Protein AF-A0A7L8CVY4-F1 (afdb_monomer)

Nearest PDB structures (foldseek):
  1bg1-assembly1_A  TM=7.233E-01  e=5.401E+00  Mus musculus
  5l3c-assembly1_A  TM=3.338E-01  e=8.754E+00  Homo sapiens

pLDDT: mean 70.81, std 19.93, range [27.03, 97.56]

Secondary structure (DSSP, 8-state):
-----PPP-------SS--S-------HHHHHHHHHHHHHHHHHHHHHHHHHHHHHS-EEE--SSTTSPPEEE-TTS-EEETTEEPP--HHHHHHHHHHHHHHHHHHHHHHHHHHHHHHHHHHHHHHHHHHHHH---HHHHHHHHHHHHHHHHHHHHHHHTTHHHHHHHHHHHHHH-GGGGGG----HHHHHHHHHHTTT-S-TTHHHHHHHHHHHHHHHH-TTTTTHHHHHHHHHHHT--EEEE-SEEEETTEEEE--SSEEEEEEETTEEEEEETTS-EEEEETTEEEETTEEEPPPPTT-EEE--STT-EEETTEEE---

Solvent-accessible surface area (backbone atoms only — not comparable to full-atom values): 18615 Å² total; per-residue (Å²): 134,90,80,90,84,90,82,90,84,84,89,88,86,84,89,85,86,83,84,83,83,77,74,71,81,71,50,72,62,56,60,49,54,49,53,54,49,54,51,52,50,52,5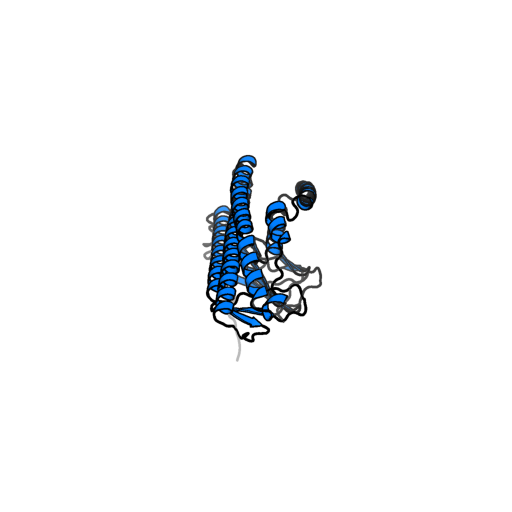4,50,52,51,44,52,48,51,54,50,42,61,62,70,33,64,47,75,55,64,48,84,49,89,82,59,68,60,30,30,35,40,69,86,20,45,46,25,50,70,83,40,77,57,92,69,53,76,68,52,31,50,35,41,40,51,31,49,50,39,52,46,54,50,53,53,49,51,45,53,47,50,52,53,54,50,51,50,52,54,49,53,52,54,48,54,56,44,29,77,75,71,66,54,58,68,67,60,55,48,52,54,52,51,55,53,49,53,53,49,53,51,53,52,50,58,50,40,70,47,41,64,58,37,46,52,30,40,53,55,33,34,73,71,35,71,89,48,41,68,51,54,68,77,54,72,64,59,47,53,44,40,70,74,53,41,97,76,58,81,46,70,67,62,52,50,55,52,49,50,54,50,48,61,49,38,79,73,73,37,98,82,60,64,74,66,64,56,54,56,54,55,26,65,75,64,78,47,69,48,72,45,80,45,44,63,51,77,56,93,58,30,40,36,34,40,44,84,36,49,28,38,38,46,76,56,97,74,33,38,38,38,41,33,71,84,71,52,36,39,37,37,46,91,74,42,32,28,51,74,88,38,40,38,81,55,63,58,90,69,24,37,35,43,44,56,49,84,101,42,45,22,45,68,84,40,82,56,69,71,108

Foldseek 3Di:
DDDDDDDDDDDDDDDDPPPPPPDPPPPPLNVLVVLLVVVLVVLVVVLVVLLVCLQANWAWFDFPPPPFATWTAGNQQFIAGVNHTDDDDPVLSVLSNQLSVLVSVLSNLVSVLVSLVSVLVSLLVSVVVCCVPPVDDPVVSVVVSVVSVVVSQVSLVVSLVSVVSNLVSLVVNCVRPVSCVRRSPDDPVVSVCCNPCNPPNPPPPVCVVVVVVVVVVCVVPDPPCVVPVVQVVVCVVVVHWRFDQDQWDADQLEIEGHAGATWTWDDDPQKIWIAGPVGWIWIAHPQWTAIPNFTWDGEDRNWYWYCNDPPFIDTNNHTTDTD

Structure (mmCIF, N/CA/C/O backbone):
data_AF-A0A7L8CVY4-F1
#
_entry.id   AF-A0A7L8CVY4-F1
#
loop_
_atom_site.group_PDB
_atom_site.id
_atom_site.type_symbol
_atom_site.label_atom_id
_atom_site.label_alt_id
_atom_site.label_comp_id
_atom_site.label_asym_id
_atom_site.label_entity_id
_atom_site.label_seq_id
_atom_site.pdbx_PDB_ins_code
_atom_site.Cartn_x
_atom_site.Cartn_y
_atom_site.Cartn_z
_atom_site.occupancy
_atom_site.B_iso_or_equiv
_atom_site.auth_seq_id
_atom_site.auth_comp_id
_atom_site.auth_asym_id
_atom_site.auth_atom_id
_atom_site.pdbx_PDB_model_num
ATOM 1 N N . MET A 1 1 ? -20.668 -42.258 -69.780 1.00 33.88 1 MET A N 1
ATOM 2 C CA . MET A 1 1 ? -19.621 -42.363 -70.823 1.00 33.88 1 MET A CA 1
ATOM 3 C C . MET A 1 1 ? -18.899 -41.016 -70.852 1.00 33.88 1 MET A C 1
ATOM 5 O O . MET A 1 1 ? -19.539 -40.039 -71.196 1.00 33.88 1 MET A O 1
ATOM 9 N N . ASN A 1 2 ? -17.797 -40.847 -70.109 1.00 35.59 2 ASN A N 1
ATOM 10 C CA . ASN A 1 2 ? -16.391 -40.975 -70.558 1.00 35.59 2 ASN A CA 1
ATOM 11 C C . ASN A 1 2 ? -16.046 -40.077 -71.774 1.00 35.59 2 ASN A C 1
ATOM 13 O O . ASN A 1 2 ? -16.773 -40.162 -72.749 1.00 35.59 2 ASN A O 1
ATOM 17 N N . ILE A 1 3 ? -14.975 -39.267 -71.880 1.00 40.19 3 ILE A N 1
ATOM 18 C CA . ILE A 1 3 ? -13.730 -38.977 -71.124 1.00 40.19 3 ILE A CA 1
ATOM 19 C C . ILE A 1 3 ? -13.099 -37.694 -71.761 1.00 40.19 3 ILE A C 1
ATOM 21 O O . ILE A 1 3 ? -13.008 -37.671 -72.980 1.00 40.19 3 ILE A O 1
ATOM 25 N N . ARG A 1 4 ? -12.652 -36.714 -70.933 1.00 46.41 4 ARG A N 1
ATOM 26 C CA . ARG A 1 4 ? -11.425 -35.826 -70.939 1.00 46.41 4 ARG A CA 1
ATOM 27 C C . ARG A 1 4 ? -10.883 -35.156 -72.246 1.00 46.41 4 ARG A C 1
ATOM 29 O O . ARG A 1 4 ? -11.289 -35.556 -73.322 1.00 46.41 4 ARG A O 1
ATOM 36 N N . PRO A 1 5 ? -9.865 -34.241 -72.217 1.00 49.94 5 PRO A N 1
ATOM 37 C CA . PRO A 1 5 ? -9.173 -33.549 -71.101 1.00 49.94 5 PRO A CA 1
ATOM 38 C C . PRO A 1 5 ? -9.022 -32.010 -71.261 1.00 49.94 5 PRO A C 1
ATOM 40 O O . PRO A 1 5 ? -8.743 -31.502 -72.344 1.00 49.94 5 PRO A O 1
ATOM 43 N N . ALA A 1 6 ? -9.040 -31.271 -70.146 1.00 41.19 6 ALA A N 1
ATOM 44 C CA . ALA A 1 6 ? -8.524 -29.900 -70.090 1.00 41.19 6 ALA A CA 1
ATOM 45 C C . ALA A 1 6 ? -7.004 -29.920 -69.843 1.00 41.19 6 ALA A C 1
ATOM 47 O O . ALA A 1 6 ? -6.527 -30.560 -68.904 1.00 41.19 6 ALA A O 1
ATOM 48 N N . ARG A 1 7 ? -6.254 -29.247 -70.723 1.00 50.00 7 ARG A N 1
ATOM 49 C CA . ARG A 1 7 ? -4.801 -29.065 -70.639 1.00 50.00 7 ARG A CA 1
ATOM 50 C C . ARG A 1 7 ? -4.447 -27.834 -69.802 1.00 50.00 7 ARG A C 1
ATOM 52 O O . ARG A 1 7 ? -5.042 -26.772 -69.932 1.00 50.00 7 ARG A O 1
ATOM 59 N N . LEU A 1 8 ? -3.426 -28.057 -68.989 1.00 44.91 8 LEU A N 1
ATOM 60 C CA . LEU A 1 8 ? -2.648 -27.165 -68.142 1.00 44.91 8 LEU A CA 1
ATOM 61 C C . LEU A 1 8 ? -1.929 -26.069 -68.960 1.00 44.91 8 LEU A C 1
ATOM 63 O O . LEU A 1 8 ? -1.179 -26.428 -69.864 1.00 44.91 8 LEU A O 1
ATOM 67 N N . VAL A 1 9 ? -2.079 -24.785 -68.602 1.00 46.12 9 VAL A N 1
ATOM 68 C CA . VAL A 1 9 ? -1.067 -23.723 -68.821 1.00 46.12 9 VAL A CA 1
ATOM 69 C C . VAL A 1 9 ? -1.162 -22.685 -67.685 1.00 46.12 9 VAL A C 1
ATOM 71 O O . VAL A 1 9 ? -2.064 -21.856 -67.653 1.00 46.12 9 VAL A O 1
ATOM 74 N N . LEU A 1 10 ? -0.214 -22.754 -66.752 1.00 40.94 10 LEU A N 1
ATOM 75 C CA . LEU A 1 10 ? 0.391 -21.619 -66.026 1.00 40.94 10 LEU A CA 1
ATOM 76 C C . LEU A 1 10 ? 1.701 -21.319 -66.816 1.00 40.94 10 LEU A C 1
ATOM 78 O O . LEU A 1 10 ? 2.218 -22.298 -67.368 1.00 40.94 10 LEU A O 1
ATOM 82 N N . PRO A 1 11 ? 2.318 -20.109 -66.862 1.00 52.81 11 PRO A N 1
ATOM 83 C CA . PRO A 1 11 ? 2.386 -19.171 -65.738 1.00 52.81 11 PRO A CA 1
ATOM 84 C C . PRO A 1 11 ? 2.581 -17.661 -66.047 1.00 52.81 11 PRO A C 1
ATOM 86 O O . PRO A 1 11 ? 2.674 -17.235 -67.192 1.00 52.81 11 PRO A O 1
ATOM 89 N N . LEU A 1 12 ? 2.778 -16.908 -64.954 1.00 45.56 12 LEU A N 1
ATOM 90 C CA . LEU A 1 12 ? 3.663 -15.739 -64.807 1.00 45.56 12 LEU A CA 1
ATOM 91 C C . LEU A 1 12 ? 3.038 -14.329 -64.846 1.00 45.56 12 LEU A C 1
ATOM 93 O O . LEU A 1 12 ? 2.291 -13.978 -65.749 1.00 45.56 12 LEU A O 1
ATOM 97 N N . ILE A 1 13 ? 3.536 -13.516 -63.899 1.00 48.69 13 ILE A N 1
ATOM 98 C CA . ILE A 1 13 ? 3.457 -12.052 -63.711 1.00 48.69 13 ILE A CA 1
ATOM 99 C C . ILE A 1 13 ? 2.442 -11.648 -62.620 1.00 48.69 13 ILE A C 1
ATOM 101 O O . ILE A 1 13 ? 1.249 -11.556 -62.865 1.00 48.69 13 ILE A O 1
ATOM 105 N N . CYS A 1 14 ? 2.815 -11.619 -61.336 1.00 38.44 14 CYS A N 1
ATOM 106 C CA . CYS A 1 14 ? 3.763 -10.731 -60.636 1.00 38.44 14 CYS A CA 1
ATOM 107 C C . CYS A 1 14 ? 3.142 -9.423 -60.111 1.00 38.44 14 CYS A C 1
ATOM 109 O O . CYS A 1 14 ? 2.678 -8.587 -60.874 1.00 38.44 14 CYS A O 1
ATOM 111 N N . LEU A 1 15 ? 3.326 -9.240 -58.797 1.00 48.59 15 LEU A N 1
ATOM 112 C CA . LEU A 1 15 ? 3.655 -7.980 -58.120 1.00 48.59 15 LEU A CA 1
ATOM 113 C C . LEU A 1 15 ? 2.608 -6.850 -58.105 1.00 48.59 15 LEU A C 1
ATOM 115 O O . LEU A 1 15 ? 2.832 -5.780 -58.661 1.00 48.59 15 LEU A O 1
ATOM 119 N N . SER A 1 16 ? 1.544 -6.995 -57.312 1.00 45.16 16 SER A N 1
ATOM 120 C CA . SER A 1 16 ? 0.760 -5.814 -56.892 1.00 45.16 16 SER A CA 1
ATOM 121 C C . SER A 1 16 ? 0.216 -5.845 -55.460 1.00 45.16 16 SER A C 1
ATOM 123 O O . SER A 1 16 ? -0.669 -5.068 -55.130 1.00 45.16 16 SER A O 1
ATOM 125 N N . TRP A 1 17 ? 0.789 -6.668 -54.573 1.00 44.91 17 TRP A N 1
ATOM 126 C CA . TRP A 1 17 ? 0.504 -6.615 -53.127 1.00 44.91 17 TRP A CA 1
ATOM 127 C C . TRP A 1 17 ? 1.788 -6.472 -52.289 1.00 44.91 17 TRP A C 1
ATOM 129 O O . TRP A 1 17 ? 1.943 -7.091 -51.245 1.00 44.91 17 TRP A O 1
ATOM 139 N N . LEU A 1 18 ? 2.727 -5.642 -52.763 1.00 49.94 18 LEU A N 1
ATOM 140 C CA . LEU A 1 18 ? 3.891 -5.163 -51.999 1.00 49.94 18 LEU A CA 1
ATOM 141 C C . LEU A 1 18 ? 3.887 -3.625 -51.904 1.00 49.94 18 LEU A C 1
ATOM 143 O O . LEU A 1 18 ? 4.863 -2.954 -52.217 1.00 49.94 18 LEU A O 1
ATOM 147 N N . ALA A 1 19 ? 2.766 -3.052 -51.470 1.00 41.25 19 ALA A N 1
ATOM 148 C CA . ALA A 1 19 ? 2.673 -1.629 -51.137 1.00 41.25 19 ALA A CA 1
ATOM 149 C C . ALA A 1 19 ? 2.055 -1.435 -49.745 1.00 41.25 19 ALA A C 1
ATOM 151 O O . ALA A 1 19 ? 1.054 -0.751 -49.585 1.00 41.25 19 ALA A O 1
ATOM 152 N N . ALA A 1 20 ? 2.653 -2.083 -48.742 1.00 35.94 20 ALA A N 1
ATOM 153 C CA . ALA A 1 20 ? 2.533 -1.706 -47.330 1.00 35.94 20 ALA A CA 1
ATOM 154 C C . ALA A 1 20 ? 3.750 -2.207 -46.520 1.00 35.94 20 ALA A C 1
ATOM 156 O O . ALA A 1 20 ? 3.623 -2.719 -45.416 1.00 35.94 20 ALA A O 1
ATOM 157 N N . CYS A 1 21 ? 4.952 -2.076 -47.087 1.00 36.59 21 CYS A N 1
ATOM 158 C CA . CYS A 1 21 ? 6.208 -2.088 -46.330 1.00 36.59 21 CYS A CA 1
ATOM 159 C C . CYS A 1 21 ? 7.024 -0.851 -46.718 1.00 36.59 21 CYS A C 1
ATOM 161 O O . CYS A 1 21 ? 8.161 -0.941 -47.166 1.00 36.59 21 CYS A O 1
ATOM 163 N N . THR A 1 22 ? 6.418 0.323 -46.577 1.00 40.69 22 THR A N 1
ATOM 164 C CA . THR A 1 22 ? 7.142 1.588 -46.460 1.00 40.69 22 THR A CA 1
ATOM 165 C C . THR A 1 22 ? 6.987 2.036 -45.019 1.00 40.69 22 THR A C 1
ATOM 167 O O . THR A 1 22 ? 6.030 2.711 -44.656 1.00 40.69 22 THR A O 1
ATOM 170 N N . ASN A 1 23 ? 7.929 1.588 -44.189 1.00 42.91 23 ASN A N 1
ATOM 171 C CA . ASN A 1 23 ? 8.188 2.168 -42.879 1.00 42.91 23 ASN A CA 1
ATOM 172 C C . ASN A 1 23 ? 8.390 3.684 -43.075 1.00 42.91 23 ASN A C 1
ATOM 174 O O . ASN A 1 23 ? 9.366 4.059 -43.732 1.00 42.91 23 ASN A O 1
ATOM 178 N N . PRO A 1 24 ? 7.610 4.585 -42.455 1.00 33.34 24 PRO A N 1
ATOM 179 C CA . PRO A 1 24 ? 8.304 5.622 -41.723 1.00 33.34 24 PRO A CA 1
ATOM 180 C C . PRO A 1 24 ? 9.116 4.874 -40.664 1.00 33.34 24 PRO A C 1
ATOM 182 O O . PRO A 1 24 ? 8.606 3.963 -40.009 1.00 33.34 24 PRO A O 1
ATOM 185 N N . ALA A 1 25 ? 10.399 5.187 -40.526 1.00 35.09 25 ALA A N 1
ATOM 186 C CA . ALA A 1 25 ? 11.077 4.913 -39.276 1.00 35.09 25 ALA A CA 1
ATOM 187 C C . ALA A 1 25 ? 10.258 5.630 -38.194 1.00 35.09 25 ALA A C 1
ATOM 189 O O . ALA A 1 25 ? 10.437 6.822 -37.971 1.00 35.09 25 ALA A O 1
ATOM 190 N N . SER A 1 26 ? 9.275 4.942 -37.607 1.00 37.41 26 SER A N 1
ATOM 191 C CA . SER A 1 26 ? 8.679 5.374 -36.357 1.00 37.41 26 SER A CA 1
ATOM 192 C C . SER A 1 26 ? 9.856 5.336 -35.412 1.00 37.41 26 SER A C 1
ATOM 194 O O . SER A 1 26 ? 10.393 4.256 -35.147 1.00 37.41 26 SER A O 1
ATOM 196 N N . ASN A 1 27 ? 10.362 6.515 -35.056 1.00 44.06 27 ASN A N 1
ATOM 197 C CA . ASN A 1 27 ? 11.531 6.622 -34.212 1.00 44.06 27 ASN A CA 1
ATOM 198 C C . ASN A 1 27 ? 11.272 5.729 -33.003 1.00 44.06 27 ASN A C 1
ATOM 200 O O . ASN A 1 27 ? 10.232 5.841 -32.361 1.00 44.06 27 ASN A O 1
ATOM 204 N N . SER A 1 28 ? 12.201 4.832 -32.686 1.00 48.22 28 SER A N 1
ATOM 205 C CA . SER A 1 28 ? 12.114 3.979 -31.496 1.00 48.22 28 SER A CA 1
ATOM 206 C C . SER A 1 28 ? 11.897 4.812 -30.221 1.00 48.22 28 SER A C 1
ATOM 208 O O . SER A 1 28 ? 11.374 4.315 -29.233 1.00 48.22 28 SER A O 1
ATOM 210 N N . HIS A 1 29 ? 12.257 6.099 -30.278 1.00 47.47 29 HIS A N 1
ATOM 211 C CA . HIS A 1 29 ? 11.935 7.133 -29.305 1.00 47.47 29 HIS A CA 1
ATOM 212 C C . HIS A 1 29 ? 10.423 7.328 -29.101 1.00 47.47 29 HIS A C 1
ATOM 214 O O . HIS A 1 29 ? 9.985 7.339 -27.958 1.00 47.47 29 HIS A O 1
ATOM 220 N N . ASP A 1 30 ? 9.627 7.407 -30.170 1.00 45.69 30 ASP A N 1
ATOM 221 C CA . ASP A 1 30 ? 8.192 7.709 -30.105 1.00 45.69 30 ASP A CA 1
ATOM 222 C C . ASP A 1 30 ? 7.406 6.551 -29.474 1.00 45.69 30 ASP A C 1
ATOM 224 O O . ASP A 1 30 ? 6.549 6.771 -28.622 1.00 45.69 30 ASP A O 1
ATOM 228 N N . ALA A 1 31 ? 7.776 5.306 -29.798 1.00 47.91 31 ALA A N 1
ATOM 229 C CA . ALA A 1 31 ? 7.188 4.110 -29.189 1.00 47.91 31 ALA A CA 1
ATOM 230 C C . ALA A 1 31 ? 7.542 3.967 -27.695 1.00 47.91 31 ALA A C 1
ATOM 232 O O . ALA A 1 31 ? 6.716 3.527 -26.897 1.00 47.91 31 ALA A O 1
ATOM 233 N N . VAL A 1 32 ? 8.760 4.359 -27.296 1.00 52.31 32 VAL A N 1
ATOM 234 C CA . VAL A 1 32 ? 9.169 4.377 -25.881 1.00 52.31 32 VAL A CA 1
ATOM 235 C C . VAL A 1 32 ? 8.447 5.498 -25.131 1.00 52.31 32 VAL A C 1
ATOM 237 O O . VAL A 1 32 ? 7.936 5.260 -24.043 1.00 52.31 32 VAL A O 1
ATOM 240 N N . THR A 1 33 ? 8.336 6.700 -25.700 1.00 57.09 33 THR A N 1
ATOM 241 C CA . THR A 1 33 ? 7.613 7.809 -25.058 1.00 57.09 33 THR A CA 1
ATOM 242 C C . THR A 1 33 ? 6.117 7.547 -24.922 1.00 57.09 33 THR A C 1
ATOM 244 O O . THR A 1 33 ? 5.532 7.930 -23.910 1.00 57.09 33 THR A O 1
ATOM 247 N N . ASP A 1 34 ? 5.506 6.869 -25.893 1.00 59.22 34 ASP A N 1
ATOM 248 C CA . ASP A 1 34 ? 4.093 6.488 -25.847 1.00 59.22 34 ASP A CA 1
ATOM 249 C C . ASP A 1 34 ? 3.845 5.433 -24.755 1.00 59.22 34 ASP A C 1
ATOM 251 O O . ASP A 1 34 ? 2.989 5.609 -23.887 1.00 59.22 34 ASP A O 1
ATOM 255 N N . GLY A 1 35 ? 4.703 4.406 -24.683 1.00 63.03 35 GLY A N 1
ATOM 256 C CA . GLY A 1 35 ? 4.663 3.404 -23.614 1.00 63.03 35 GLY A CA 1
ATOM 257 C C . GLY A 1 35 ? 4.857 3.996 -22.210 1.00 63.03 35 GLY A C 1
ATOM 258 O O . GLY A 1 35 ? 4.128 3.639 -21.284 1.00 63.03 35 GLY A O 1
ATOM 259 N N . LEU A 1 36 ? 5.792 4.943 -22.046 1.00 62.66 36 LEU A N 1
ATOM 260 C CA . LEU A 1 36 ? 6.014 5.636 -20.768 1.00 62.66 36 LEU A CA 1
ATOM 261 C C . LEU A 1 36 ? 4.810 6.511 -20.364 1.00 62.66 36 LEU A C 1
ATOM 263 O O . LEU A 1 36 ? 4.483 6.620 -19.177 1.00 62.66 36 LEU A O 1
ATOM 267 N N . SER A 1 37 ? 4.144 7.122 -21.346 1.00 65.12 37 SER A N 1
ATOM 268 C CA . SER A 1 37 ? 2.959 7.963 -21.140 1.00 65.12 37 SER A CA 1
ATOM 269 C C . SER A 1 37 ? 1.751 7.127 -20.716 1.00 65.12 37 SER A C 1
ATOM 271 O O . SER A 1 37 ? 1.112 7.448 -19.714 1.00 65.12 37 SER A O 1
ATOM 273 N N . HIS A 1 38 ? 1.497 6.010 -21.400 1.00 69.19 38 HIS A N 1
ATOM 274 C CA . HIS A 1 38 ? 0.432 5.073 -21.043 1.00 69.19 38 HIS A CA 1
ATOM 275 C C . HIS A 1 38 ? 0.641 4.470 -19.645 1.00 69.19 38 HIS A C 1
ATOM 277 O O . HIS A 1 38 ? -0.286 4.408 -18.840 1.00 69.19 38 HIS A O 1
ATOM 283 N N . ALA A 1 39 ? 1.876 4.092 -19.304 1.00 66.25 39 ALA A N 1
ATOM 284 C CA . ALA A 1 39 ? 2.199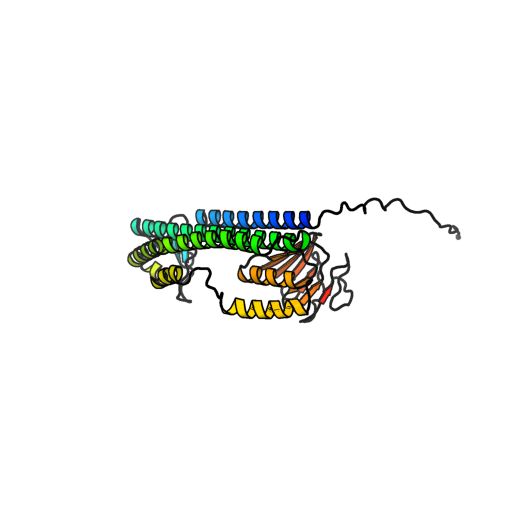 3.622 -17.959 1.00 66.25 39 ALA A CA 1
ATOM 285 C C . ALA A 1 39 ? 1.937 4.705 -16.894 1.00 66.25 39 ALA A C 1
ATOM 287 O O . ALA A 1 39 ? 1.355 4.422 -15.850 1.00 66.25 39 ALA A O 1
ATOM 288 N N . SER A 1 40 ? 2.284 5.964 -17.172 1.00 72.56 40 SER A N 1
ATOM 289 C CA . SER A 1 40 ? 2.004 7.083 -16.263 1.00 72.56 40 SER A CA 1
ATOM 290 C C . SER A 1 40 ? 0.501 7.311 -16.054 1.00 72.56 40 SER A C 1
ATOM 292 O O . SER A 1 40 ? 0.073 7.635 -14.947 1.00 72.56 40 SER A O 1
ATOM 294 N N . GLU A 1 41 ? -0.315 7.135 -17.094 1.00 75.62 41 GLU A N 1
AT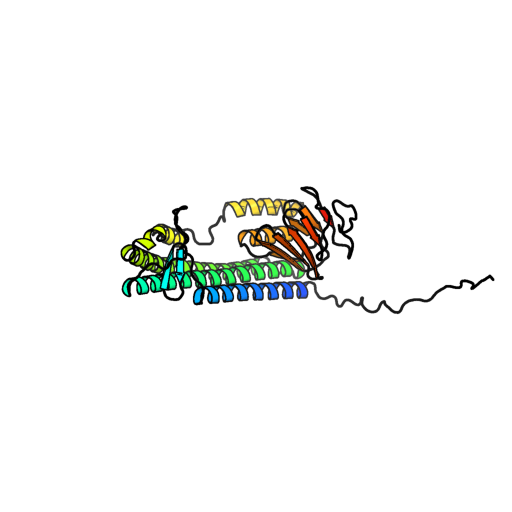OM 295 C CA . GLU A 1 41 ? -1.776 7.211 -17.003 1.00 75.62 41 GLU A CA 1
ATOM 296 C C . GLU A 1 41 ? -2.360 6.077 -16.154 1.00 75.62 41 GLU A C 1
ATOM 298 O O . GLU A 1 41 ? -3.168 6.338 -15.263 1.00 75.62 41 GLU A O 1
ATOM 303 N N . GLN A 1 42 ? -1.888 4.840 -16.337 1.00 73.44 42 GLN A N 1
ATOM 304 C CA . GLN A 1 42 ? -2.320 3.705 -15.517 1.00 73.44 42 GLN A CA 1
ATOM 305 C C . GLN A 1 42 ? -2.007 3.897 -14.030 1.00 73.44 42 GLN A C 1
ATOM 307 O O . GLN A 1 42 ? -2.852 3.613 -13.182 1.00 73.44 42 GLN A O 1
ATOM 312 N N . ILE A 1 43 ? -0.822 4.411 -13.698 1.00 72.31 43 ILE A N 1
ATOM 313 C CA . ILE A 1 43 ? -0.421 4.634 -12.301 1.00 72.31 43 ILE A CA 1
ATOM 314 C C . ILE A 1 43 ? -1.274 5.747 -11.668 1.00 72.31 43 ILE A C 1
ATOM 316 O O . ILE A 1 43 ? -1.708 5.619 -10.518 1.00 72.31 43 ILE A O 1
ATOM 320 N N . ARG A 1 44 ? -1.585 6.815 -12.422 1.00 76.94 44 ARG A N 1
ATOM 321 C CA . ARG A 1 44 ? -2.534 7.853 -11.980 1.00 76.94 44 ARG A CA 1
ATOM 322 C C . ARG A 1 44 ? -3.925 7.272 -11.747 1.00 76.94 44 ARG A C 1
ATOM 324 O O . ARG A 1 44 ? -4.467 7.465 -10.665 1.00 76.94 44 ARG A O 1
ATOM 331 N N . GLY A 1 45 ? -4.439 6.491 -12.696 1.00 76.50 45 GLY A N 1
ATOM 332 C CA . GLY A 1 45 ? -5.733 5.820 -12.565 1.00 76.50 45 GLY A CA 1
ATOM 333 C C . GLY A 1 45 ? -5.797 4.882 -11.357 1.00 76.50 45 GLY A C 1
ATOM 334 O O . GLY A 1 45 ? -6.780 4.891 -10.622 1.00 76.50 45 GLY A O 1
ATOM 335 N N . ALA A 1 46 ? -4.730 4.126 -11.081 1.00 72.19 46 ALA A N 1
ATOM 336 C CA . ALA A 1 46 ? -4.640 3.284 -9.888 1.00 72.19 46 ALA A CA 1
ATOM 337 C C . ALA A 1 46 ? -4.680 4.109 -8.589 1.00 72.19 46 ALA A C 1
ATOM 339 O O . ALA A 1 46 ? -5.346 3.730 -7.629 1.00 72.19 46 ALA A O 1
ATOM 340 N N . SER A 1 47 ? -4.013 5.261 -8.566 1.00 72.06 47 SER A N 1
ATOM 341 C CA . SER A 1 47 ? -4.012 6.157 -7.403 1.00 72.06 47 SER A CA 1
ATOM 342 C C . SER A 1 47 ? -5.361 6.842 -7.185 1.00 72.06 47 SER A C 1
ATOM 344 O O . SER A 1 47 ? -5.784 7.020 -6.044 1.00 72.06 47 SER A O 1
ATOM 346 N N . ASP A 1 48 ? -6.060 7.198 -8.262 1.00 79.38 48 ASP A N 1
ATOM 347 C CA . ASP A 1 48 ? -7.427 7.716 -8.186 1.00 79.38 48 ASP A CA 1
ATOM 348 C C . ASP A 1 48 ? -8.392 6.642 -7.686 1.00 79.38 48 ASP A C 1
ATOM 350 O O . ASP A 1 48 ? -9.203 6.917 -6.802 1.00 79.38 48 ASP A O 1
ATOM 354 N N . LYS A 1 49 ? -8.214 5.394 -8.131 1.00 74.81 49 LYS A N 1
ATOM 355 C CA . LYS A 1 49 ? -8.956 4.253 -7.595 1.00 74.81 49 LYS A CA 1
ATOM 356 C C . LYS A 1 49 ? -8.712 4.061 -6.097 1.00 74.81 49 LYS A C 1
ATOM 358 O O . LYS A 1 49 ? -9.664 3.846 -5.360 1.00 74.81 49 LYS A O 1
ATOM 363 N N . VAL A 1 50 ? -7.474 4.193 -5.611 1.00 75.19 50 VAL A N 1
ATOM 364 C CA . VAL A 1 50 ? -7.189 4.144 -4.161 1.00 75.19 50 VAL A CA 1
ATOM 365 C C . VAL A 1 50 ? -7.977 5.222 -3.411 1.00 75.19 50 VAL A C 1
ATOM 367 O O . VAL A 1 50 ? -8.543 4.943 -2.359 1.00 75.19 50 VAL A O 1
ATOM 370 N N . ARG A 1 51 ? -8.059 6.446 -3.945 1.00 75.56 51 ARG A N 1
ATOM 371 C CA . ARG A 1 51 ? -8.842 7.527 -3.320 1.00 75.56 51 ARG A CA 1
ATOM 372 C C . ARG A 1 51 ? -10.337 7.216 -3.302 1.00 75.56 51 ARG A C 1
ATOM 374 O O . ARG A 1 51 ? -10.989 7.483 -2.297 1.00 75.56 51 ARG A O 1
ATOM 381 N N . GLU A 1 52 ? -10.862 6.652 -4.384 1.00 78.88 52 GLU A N 1
ATOM 382 C CA . GLU A 1 52 ? -12.262 6.236 -4.490 1.00 78.88 52 GLU A CA 1
ATOM 383 C C . GLU A 1 52 ? -12.598 5.115 -3.491 1.00 78.88 52 GLU A C 1
ATOM 385 O O . GLU A 1 52 ? -13.554 5.233 -2.723 1.00 78.88 52 GLU A O 1
ATOM 390 N N . GLU A 1 53 ? -11.762 4.077 -3.420 1.00 77.00 53 GLU A N 1
ATOM 391 C CA . GLU A 1 53 ? -11.902 2.964 -2.471 1.00 77.00 53 GLU A CA 1
ATOM 392 C C . GLU A 1 53 ? -11.777 3.440 -1.015 1.00 77.00 53 GLU A C 1
ATOM 394 O O . GLU A 1 53 ? -12.524 3.000 -0.148 1.00 77.00 53 GLU A O 1
ATOM 399 N N . LEU A 1 54 ? -10.902 4.404 -0.714 1.00 76.81 54 LEU A N 1
ATOM 400 C CA . LEU A 1 54 ? -10.821 4.997 0.628 1.00 76.81 54 LEU A CA 1
ATOM 401 C C . LEU A 1 54 ? -12.052 5.846 0.979 1.00 76.81 54 LEU A C 1
ATOM 403 O O . LEU A 1 54 ? -12.404 5.961 2.157 1.00 76.81 54 LEU A O 1
ATOM 407 N N . ALA A 1 55 ? -12.713 6.447 -0.011 1.00 81.00 55 ALA A N 1
ATOM 408 C CA . ALA A 1 55 ? -13.916 7.244 0.205 1.00 81.00 55 ALA A CA 1
ATOM 409 C C . ALA A 1 55 ? -15.167 6.373 0.399 1.00 81.00 55 ALA A C 1
ATOM 411 O O . ALA A 1 55 ? -16.032 6.712 1.209 1.00 81.00 55 ALA A O 1
ATOM 412 N N . HIS A 1 56 ? -15.264 5.254 -0.323 1.00 82.38 56 HIS A N 1
ATOM 413 C CA . HIS A 1 56 ? -16.498 4.467 -0.422 1.00 82.38 56 HIS A CA 1
ATOM 414 C C . HIS A 1 56 ? -16.389 3.028 0.090 1.00 82.38 56 HIS A C 1
ATOM 416 O O . HIS A 1 56 ? -17.412 2.411 0.378 1.00 82.38 56 HIS A O 1
ATOM 422 N N . GLY A 1 57 ? -15.178 2.497 0.225 1.00 82.88 57 GLY A N 1
ATOM 423 C CA . GLY A 1 57 ? -14.899 1.137 0.667 1.00 82.88 57 GLY A CA 1
ATOM 424 C C . GLY A 1 57 ? -14.602 1.029 2.161 1.00 82.88 57 GLY A C 1
ATOM 425 O O . GLY A 1 57 ? -14.338 2.009 2.867 1.00 82.88 57 GLY A O 1
ATOM 426 N N . ASN A 1 58 ? -14.632 -0.197 2.671 1.00 84.56 58 ASN A N 1
ATOM 427 C CA . ASN A 1 58 ? -14.214 -0.477 4.040 1.00 84.56 58 ASN A CA 1
ATOM 428 C C . ASN A 1 58 ? -12.682 -0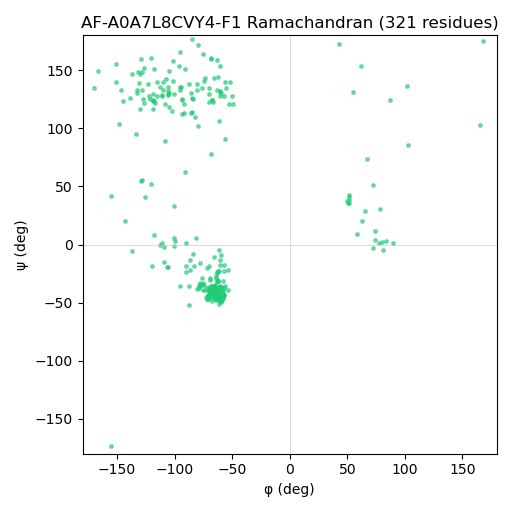.413 4.135 1.00 84.56 58 ASN A C 1
ATOM 430 O O . ASN A 1 58 ? -11.988 -0.879 3.237 1.00 84.56 58 ASN A O 1
ATOM 434 N N . ILE A 1 59 ? -12.153 0.148 5.224 1.00 83.31 59 ILE A N 1
ATOM 435 C CA . ILE A 1 59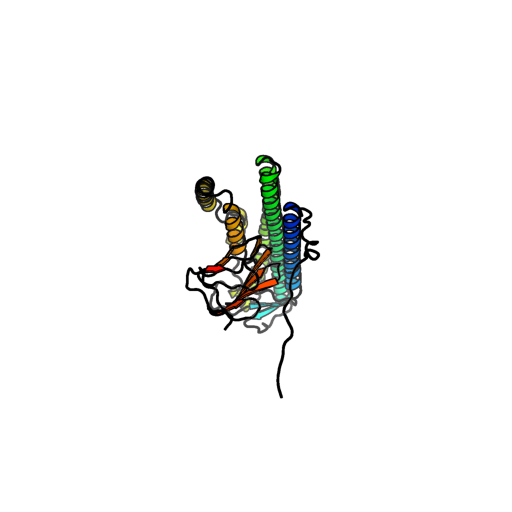 ? -10.712 0.106 5.505 1.00 83.31 59 ILE A CA 1
ATOM 436 C C . ILE A 1 59 ? -10.460 -1.100 6.3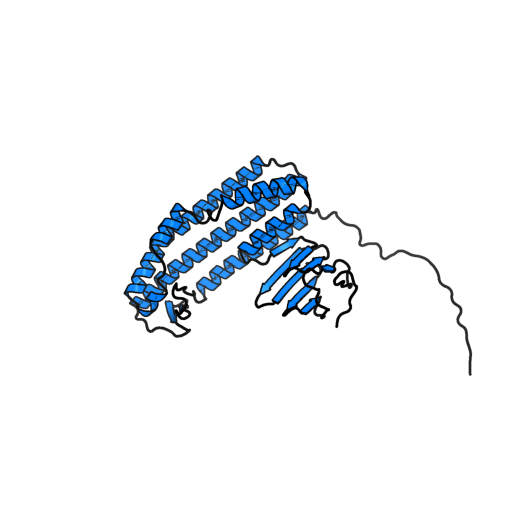97 1.00 83.31 59 ILE A C 1
ATOM 438 O O . ILE A 1 59 ? -10.919 -1.108 7.539 1.00 83.31 59 ILE A O 1
ATOM 442 N N . SER A 1 60 ? -9.766 -2.105 5.870 1.00 85.62 60 SER A N 1
ATOM 443 C CA . SER A 1 60 ? -9.351 -3.275 6.642 1.00 85.62 60 SER A CA 1
ATOM 444 C C . SER A 1 60 ? -8.342 -2.889 7.720 1.00 85.62 60 SER A C 1
ATOM 446 O O . SER A 1 60 ? -7.487 -2.027 7.510 1.00 85.62 60 SER A O 1
ATOM 448 N N . LEU A 1 61 ? -8.450 -3.539 8.870 1.00 83.31 61 LEU A N 1
ATOM 449 C CA . LEU A 1 61 ? -7.568 -3.380 10.012 1.00 83.31 61 LEU A CA 1
ATOM 450 C C . LEU A 1 61 ? -6.651 -4.598 10.106 1.00 83.31 61 LEU A C 1
ATOM 452 O O . LEU A 1 61 ? -7.108 -5.732 9.984 1.00 83.31 61 LEU A O 1
ATOM 456 N N . SER A 1 62 ? -5.366 -4.359 10.339 1.00 76.69 62 SER A N 1
ATOM 457 C CA . SER A 1 62 ? -4.398 -5.407 10.652 1.00 76.69 62 SER A CA 1
ATOM 458 C C . SER A 1 62 ? -4.311 -5.628 12.161 1.00 76.69 62 SER A C 1
ATOM 460 O O . SER A 1 62 ? -4.521 -4.704 12.945 1.00 76.69 62 SER A O 1
ATOM 462 N N . SER A 1 63 ? -3.976 -6.851 12.560 1.00 80.38 63 SER A N 1
ATOM 463 C CA . SER A 1 63 ? -3.650 -7.216 13.937 1.00 80.38 63 SER A CA 1
ATOM 464 C C . SER A 1 63 ? -2.341 -7.997 13.952 1.00 80.38 63 SER A C 1
ATOM 466 O O . SER A 1 63 ? -2.069 -8.758 13.022 1.00 80.38 63 SER A O 1
ATOM 468 N N . ASP A 1 64 ? -1.560 -7.836 15.019 1.00 77.69 64 ASP A N 1
ATOM 469 C CA . ASP A 1 64 ? -0.363 -8.650 15.258 1.00 77.69 64 ASP A CA 1
ATOM 470 C C . ASP A 1 64 ? -0.708 -10.045 15.798 1.00 77.69 64 ASP A C 1
ATOM 472 O O . ASP A 1 64 ? 0.124 -10.956 15.780 1.00 77.69 64 ASP A O 1
ATOM 476 N N . ASP A 1 65 ? -1.941 -10.240 16.278 1.00 80.56 65 ASP A N 1
ATOM 477 C CA . ASP A 1 65 ? -2.443 -11.559 16.637 1.00 80.56 65 ASP A CA 1
ATOM 478 C C . ASP A 1 65 ? -2.932 -12.270 15.374 1.00 80.56 65 ASP A C 1
ATOM 480 O O . ASP A 1 65 ? -3.969 -11.936 14.806 1.00 80.56 65 ASP A O 1
ATOM 484 N N . ALA A 1 66 ? -2.200 -13.304 14.956 1.00 79.00 66 ALA A N 1
ATOM 485 C CA . ALA A 1 66 ? -2.551 -14.128 13.801 1.00 79.00 66 ALA A CA 1
ATOM 486 C C . ALA A 1 66 ? -3.912 -14.844 13.933 1.00 79.00 66 ALA A C 1
ATOM 488 O O . ALA A 1 66 ? -4.409 -15.381 12.945 1.00 79.00 66 ALA A O 1
ATOM 489 N N . ASN A 1 67 ? -4.499 -14.891 15.135 1.00 84.12 67 ASN A N 1
ATOM 490 C CA . ASN A 1 67 ? -5.829 -15.451 15.379 1.00 84.12 67 ASN A CA 1
ATOM 491 C C . ASN A 1 67 ? -6.919 -14.378 15.492 1.00 84.12 67 ASN A C 1
ATOM 493 O O . ASN A 1 67 ? -8.083 -14.730 15.705 1.00 84.12 67 ASN A O 1
ATOM 497 N N . ALA A 1 68 ? -6.570 -13.092 15.396 1.00 82.31 68 ALA A N 1
ATOM 498 C CA . ALA A 1 68 ? -7.571 -12.042 15.375 1.00 82.31 68 ALA A CA 1
ATOM 499 C C . ALA A 1 68 ? -8.448 -12.203 14.120 1.00 82.31 68 ALA A C 1
ATOM 501 O O . ALA A 1 68 ? -7.919 -12.412 13.026 1.00 82.31 68 ALA A O 1
ATOM 502 N N . PRO A 1 69 ? -9.782 -12.137 14.260 1.00 87.38 69 PRO A N 1
ATOM 503 C CA . PRO A 1 69 ? -10.674 -12.170 13.110 1.00 87.38 69 PRO A CA 1
ATOM 504 C C . PRO A 1 69 ? -10.447 -10.961 12.197 1.00 87.38 69 PRO A C 1
ATOM 506 O O . PRO A 1 69 ? -9.956 -9.921 12.629 1.00 87.38 69 PRO A O 1
ATOM 509 N N . ASP A 1 70 ? -10.852 -11.072 10.934 1.00 84.06 70 ASP A N 1
ATOM 510 C CA . ASP A 1 70 ? -10.781 -9.941 10.011 1.00 84.06 70 ASP A CA 1
ATOM 511 C C . ASP A 1 70 ? -11.619 -8.778 10.546 1.00 84.06 70 ASP A C 1
ATOM 513 O O . ASP A 1 70 ? -12.795 -8.945 10.884 1.00 84.06 70 ASP A O 1
ATOM 517 N N . ALA A 1 71 ? -11.043 -7.581 10.588 1.00 86.62 71 ALA A N 1
ATOM 518 C CA . ALA A 1 71 ? -11.771 -6.387 10.981 1.00 86.62 71 ALA A CA 1
ATOM 519 C C . ALA A 1 71 ? -11.655 -5.285 9.942 1.00 86.62 71 ALA A C 1
ATOM 521 O O . ALA A 1 71 ? -10.683 -5.187 9.194 1.00 86.62 71 ALA A O 1
ATOM 522 N N . ALA A 1 72 ? -12.676 -4.439 9.892 1.00 88.38 72 ALA A N 1
ATOM 523 C CA . ALA A 1 72 ? -12.701 -3.296 9.002 1.00 88.38 72 ALA A CA 1
ATOM 524 C C . ALA A 1 72 ? -13.535 -2.156 9.582 1.00 88.38 72 ALA A C 1
ATOM 526 O O . ALA A 1 72 ? -14.463 -2.377 10.356 1.00 88.38 72 ALA A O 1
ATOM 527 N N . ILE A 1 73 ? -13.241 -0.929 9.165 1.00 87.25 73 ILE A N 1
ATOM 528 C CA . ILE A 1 73 ? -14.058 0.246 9.475 1.00 87.25 73 ILE A CA 1
ATOM 529 C C . ILE A 1 73 ? -14.814 0.646 8.213 1.00 87.25 73 ILE A C 1
ATOM 531 O O . ILE A 1 73 ? -14.202 0.816 7.158 1.00 87.25 73 ILE A O 1
ATOM 535 N N . THR A 1 74 ? -16.131 0.819 8.299 1.00 92.06 74 THR A N 1
ATOM 536 C CA . THR A 1 74 ? -16.963 1.259 7.166 1.00 92.06 74 THR A CA 1
ATOM 537 C C . THR A 1 74 ? -16.790 2.756 6.877 1.00 92.06 74 THR A C 1
ATOM 539 O O . THR A 1 74 ? -16.303 3.500 7.737 1.00 92.06 74 THR A O 1
ATOM 542 N N . PRO A 1 75 ? -17.213 3.260 5.701 1.00 93.06 75 PRO A N 1
ATOM 543 C CA . PRO A 1 75 ? -17.252 4.701 5.432 1.00 93.06 75 PRO A CA 1
ATOM 544 C C . PRO A 1 75 ? -18.101 5.503 6.428 1.00 93.06 75 PRO A C 1
ATOM 546 O O . PRO A 1 75 ? -17.885 6.699 6.590 1.00 93.06 75 PRO A O 1
ATOM 549 N N . GLN A 1 76 ? -19.055 4.857 7.103 1.00 92.69 76 GLN A N 1
ATOM 550 C CA . GLN A 1 76 ? -19.944 5.458 8.101 1.00 92.69 76 GLN A CA 1
ATOM 551 C C . GLN A 1 76 ? -19.375 5.392 9.530 1.00 92.69 76 GLN A C 1
ATOM 553 O O . GLN A 1 76 ? -20.036 5.824 10.479 1.00 92.69 76 GLN A O 1
ATOM 558 N N . GLY A 1 77 ? -18.167 4.843 9.699 1.00 92.25 77 GLY A N 1
ATOM 559 C CA . GLY A 1 77 ? -17.495 4.749 10.994 1.00 92.25 77 GLY A CA 1
ATOM 560 C C . GLY A 1 77 ? -18.005 3.628 11.872 1.00 92.25 77 GLY A C 1
ATOM 561 O O . GLY A 1 77 ? -17.991 3.744 13.093 1.00 92.25 77 GLY A O 1
ATOM 562 N N . GLU A 1 78 ? -18.472 2.549 11.259 1.00 96.19 78 GLU A N 1
ATOM 563 C CA . GLU A 1 78 ? -18.877 1.347 11.971 1.00 96.19 78 GLU A CA 1
ATOM 564 C C . GLU A 1 78 ? -17.709 0.365 11.983 1.00 96.19 78 GLU A C 1
ATOM 566 O O . GLU A 1 78 ? -17.057 0.165 10.957 1.00 96.19 78 GLU A O 1
ATOM 571 N N . LEU A 1 79 ? -17.447 -0.247 13.137 1.00 96.12 79 LEU A N 1
ATOM 572 C CA . LEU A 1 79 ? -16.474 -1.326 13.247 1.00 96.12 79 LEU A CA 1
ATOM 573 C C . LEU A 1 79 ? -17.150 -2.644 12.869 1.00 96.12 79 LEU A C 1
ATOM 575 O O . LEU A 1 79 ? -18.171 -3.011 13.454 1.00 96.12 79 LEU A O 1
ATOM 579 N N . LEU A 1 80 ? -16.567 -3.346 11.906 1.00 91.75 80 LEU A N 1
ATOM 580 C CA . LEU A 1 80 ? -16.915 -4.707 11.532 1.00 91.75 80 LEU A CA 1
ATOM 581 C C . LEU A 1 80 ? -15.828 -5.646 12.047 1.00 91.75 80 LEU A C 1
ATOM 583 O O . LEU A 1 80 ? -14.651 -5.386 11.812 1.00 91.75 80 LEU A O 1
ATOM 587 N N . ILE A 1 81 ? -16.219 -6.731 12.708 1.00 93.25 81 ILE A N 1
ATOM 588 C CA . ILE A 1 81 ? -15.337 -7.831 13.111 1.00 93.25 81 ILE A CA 1
ATOM 589 C C . ILE A 1 81 ? -15.960 -9.125 12.598 1.00 93.25 81 ILE A C 1
ATOM 591 O O . ILE A 1 81 ? -17.133 -9.384 12.862 1.00 93.25 81 ILE A O 1
ATOM 595 N N . ASP A 1 82 ? -15.202 -9.908 11.833 1.00 90.81 82 ASP A N 1
ATOM 596 C CA . ASP A 1 82 ? -15.694 -11.087 11.111 1.00 90.81 82 ASP A CA 1
ATOM 597 C C . ASP A 1 82 ? -16.939 -10.756 10.260 1.00 90.81 82 ASP A C 1
ATOM 599 O O . ASP A 1 82 ? -17.937 -11.471 10.242 1.00 90.81 82 ASP A O 1
ATOM 603 N N . GLY A 1 83 ? -16.948 -9.563 9.653 1.00 89.81 83 GLY A N 1
ATOM 604 C CA . GLY A 1 83 ? -18.087 -9.026 8.899 1.00 89.81 83 GLY A CA 1
ATOM 605 C C . GLY A 1 83 ? -19.294 -8.572 9.738 1.00 89.81 83 GLY A C 1
ATOM 606 O O . GLY A 1 83 ? -20.245 -8.022 9.180 1.00 89.81 83 GLY A O 1
ATOM 607 N N . HIS A 1 84 ? -19.268 -8.737 11.062 1.00 94.06 84 HIS A N 1
ATOM 608 C CA . HIS A 1 84 ? -20.358 -8.352 11.957 1.00 94.06 84 HIS A CA 1
ATOM 609 C C . HIS A 1 84 ? -20.135 -6.966 12.557 1.00 94.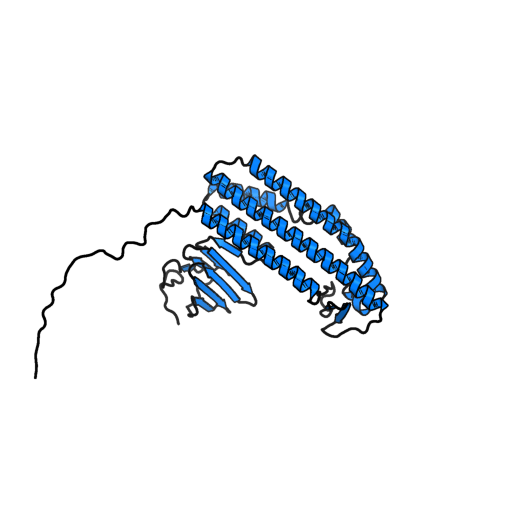06 84 HIS A C 1
ATOM 611 O O . HIS A 1 84 ? -19.066 -6.660 13.082 1.00 94.06 84 HIS A O 1
ATOM 617 N N . LYS A 1 85 ? -21.177 -6.129 12.534 1.00 96.00 85 LYS A N 1
ATOM 618 C CA . LYS A 1 85 ? -21.135 -4.798 13.142 1.00 96.00 85 LYS A CA 1
ATOM 619 C C . LYS A 1 85 ? -21.044 -4.891 14.666 1.00 96.00 85 LYS A C 1
ATOM 621 O O . LYS A 1 85 ? -21.928 -5.455 15.311 1.00 96.00 85 LYS A O 1
ATOM 626 N N . VAL A 1 86 ? -20.023 -4.258 15.233 1.00 96.25 86 VAL A N 1
ATOM 627 C CA . VAL A 1 86 ? -19.881 -4.045 16.676 1.00 96.25 86 VAL A CA 1
ATOM 628 C C . VAL A 1 86 ? -20.820 -2.918 17.107 1.00 96.25 86 VAL A C 1
ATOM 630 O O . VAL A 1 86 ? -20.919 -1.882 16.444 1.00 96.25 86 VAL A O 1
ATOM 633 N N . ALA A 1 87 ? -21.544 -3.122 18.207 1.00 95.81 87 ALA A N 1
ATOM 634 C CA . ALA A 1 87 ? -22.418 -2.097 18.761 1.00 95.81 87 ALA A CA 1
ATOM 635 C C . ALA A 1 87 ? -21.578 -0.958 19.350 1.00 95.81 87 ALA A C 1
ATOM 637 O O . ALA A 1 87 ? -20.763 -1.185 20.240 1.00 95.81 87 ALA A O 1
ATOM 638 N N . THR A 1 88 ? -21.796 0.260 18.861 1.00 96.50 88 THR A N 1
ATOM 639 C CA . THR A 1 88 ? -21.091 1.460 19.313 1.00 96.50 88 THR A CA 1
ATOM 640 C C . THR A 1 88 ? -22.069 2.569 19.677 1.00 96.50 88 THR A C 1
ATOM 642 O O . THR A 1 88 ? -23.157 2.674 19.105 1.00 96.50 88 THR A O 1
ATOM 645 N N . ASP A 1 89 ? -21.689 3.402 20.643 1.00 96.06 89 ASP A N 1
ATOM 646 C CA . ASP A 1 89 ? -22.370 4.665 20.916 1.00 96.06 89 ASP A CA 1
ATOM 647 C C . ASP A 1 89 ? -21.850 5.806 20.018 1.00 96.06 89 ASP A C 1
ATOM 649 O O . ASP A 1 89 ? -20.917 5.643 19.227 1.00 96.06 89 ASP A O 1
ATOM 653 N N . ALA A 1 90 ? -22.455 6.991 20.136 1.00 95.62 90 ALA A N 1
ATOM 654 C CA . ALA A 1 90 ? -22.085 8.153 19.328 1.00 95.62 90 ALA A CA 1
ATOM 655 C C . ALA A 1 90 ? -20.633 8.622 19.555 1.00 95.62 90 ALA A C 1
ATOM 657 O O . ALA A 1 90 ? -19.996 9.120 18.627 1.00 95.62 90 ALA A O 1
ATOM 658 N N . THR A 1 91 ? -20.097 8.456 20.767 1.00 95.50 91 THR A N 1
ATOM 659 C CA . THR A 1 91 ? -18.712 8.819 21.097 1.00 95.50 91 THR A CA 1
ATOM 660 C C . THR A 1 91 ? -17.743 7.833 20.452 1.00 95.50 91 THR A C 1
ATOM 662 O O . THR A 1 91 ? -16.780 8.243 19.807 1.00 95.50 91 THR A O 1
ATOM 665 N N . GLN A 1 92 ? -18.015 6.533 20.569 1.00 96.94 92 GLN A N 1
ATOM 666 C CA . GLN A 1 92 ? -17.218 5.471 19.955 1.00 96.94 92 GLN A CA 1
ATOM 667 C C . GLN A 1 92 ? -17.249 5.556 18.422 1.00 96.94 92 GLN A C 1
ATOM 669 O O . GLN A 1 92 ? -16.209 5.421 17.780 1.00 96.94 92 GLN A O 1
ATOM 674 N N . GLN A 1 93 ? -18.409 5.855 17.827 1.00 96.69 93 GLN A N 1
ATOM 675 C CA . GLN A 1 93 ? -18.531 6.069 16.383 1.00 96.69 93 GLN A CA 1
ATOM 676 C C . GLN A 1 93 ? -17.724 7.289 15.913 1.00 96.69 93 GLN A C 1
ATOM 678 O O . GLN A 1 93 ? -17.062 7.231 14.876 1.00 96.69 93 GLN A O 1
ATOM 683 N N . ALA A 1 94 ? -17.717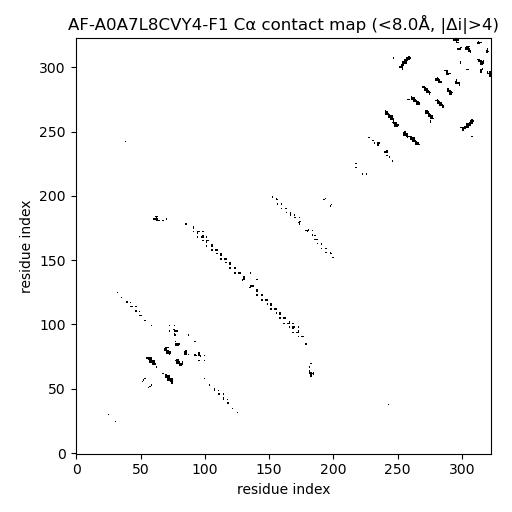 8.381 16.684 1.00 97.12 94 ALA A N 1
ATOM 684 C CA . ALA A 1 94 ? -16.884 9.543 16.377 1.00 97.12 94 ALA A CA 1
ATOM 685 C C . ALA A 1 94 ? -15.381 9.207 16.429 1.00 97.12 94 ALA A C 1
ATOM 687 O O . ALA A 1 94 ? -14.629 9.650 15.563 1.00 97.12 94 ALA A O 1
ATOM 688 N N . LEU A 1 95 ? -14.948 8.383 17.390 1.00 97.56 95 LEU A N 1
ATOM 689 C CA . LEU A 1 95 ? -13.559 7.912 17.482 1.00 97.56 95 LEU A CA 1
ATOM 690 C C . LEU A 1 95 ? -13.172 6.992 16.314 1.00 97.56 95 LEU A C 1
ATOM 692 O O . LEU A 1 95 ? -12.074 7.124 15.776 1.00 97.56 95 LEU A O 1
ATOM 696 N N . LEU A 1 96 ? -14.073 6.107 15.875 1.00 96.94 96 LEU A N 1
ATOM 697 C CA . LEU A 1 96 ? -13.875 5.288 14.672 1.00 96.94 96 LEU A CA 1
ATOM 698 C C . LEU A 1 96 ? -13.726 6.153 13.417 1.00 96.94 96 LEU A C 1
ATOM 700 O O . LEU A 1 96 ? -12.871 5.874 12.578 1.00 96.94 96 LEU A O 1
ATOM 704 N N . MET A 1 97 ? -14.518 7.223 13.296 1.00 96.56 97 MET A N 1
ATOM 705 C CA . MET A 1 97 ? -14.410 8.165 12.178 1.00 96.56 97 MET A CA 1
ATOM 706 C C . MET A 1 97 ? -13.117 8.973 12.199 1.00 96.56 97 MET A C 1
ATOM 708 O O . MET A 1 97 ? -12.506 9.156 11.143 1.00 96.56 97 MET A O 1
ATOM 712 N N . ASP A 1 98 ? -12.678 9.427 13.372 1.00 96.50 98 ASP A N 1
ATOM 713 C CA . ASP A 1 98 ? -11.398 10.122 13.521 1.00 96.50 98 ASP A CA 1
ATOM 714 C C . ASP A 1 98 ? -10.238 9.203 13.118 1.00 96.50 98 ASP A C 1
ATOM 716 O O . ASP A 1 98 ? -9.459 9.538 12.224 1.00 96.50 98 ASP A O 1
ATOM 720 N N . TYR A 1 99 ? -10.192 7.984 13.666 1.00 94.62 99 TYR A N 1
ATOM 721 C CA . TYR A 1 99 ? -9.164 7.000 13.329 1.00 94.62 99 TYR A CA 1
ATOM 722 C C . TYR A 1 99 ? -9.160 6.642 11.833 1.00 94.62 99 TYR A C 1
ATOM 724 O O . TYR A 1 99 ? -8.108 6.666 11.189 1.00 94.62 99 TYR A O 1
ATOM 732 N N . ARG A 1 100 ? -10.340 6.414 11.236 1.00 93.50 100 ARG A N 1
ATOM 733 C CA . ARG A 1 100 ? -10.482 6.184 9.788 1.00 93.50 100 ARG A CA 1
ATOM 734 C C . ARG A 1 100 ? -9.943 7.356 8.967 1.00 93.50 100 ARG A C 1
ATOM 736 O O . ARG A 1 100 ? -9.278 7.140 7.956 1.00 93.50 100 ARG A O 1
ATOM 743 N N . THR A 1 101 ? -10.220 8.589 9.387 1.00 93.31 101 THR A N 1
ATOM 744 C CA . THR A 1 101 ? -9.756 9.800 8.695 1.00 93.31 101 THR A CA 1
ATOM 745 C C . THR A 1 101 ? -8.231 9.879 8.690 1.00 93.31 101 THR A C 1
ATOM 747 O O . THR A 1 101 ? -7.638 10.178 7.651 1.00 93.31 101 THR A O 1
ATOM 750 N N . GLN A 1 102 ? -7.585 9.545 9.812 1.00 90.12 102 GLN A N 1
ATOM 751 C CA . GLN A 1 102 ? -6.123 9.486 9.887 1.00 90.12 102 GLN A CA 1
ATOM 752 C C . GLN A 1 102 ? -5.552 8.397 8.960 1.00 90.12 102 GLN A C 1
ATOM 754 O O . GLN A 1 102 ? -4.642 8.683 8.178 1.00 90.12 102 GLN A O 1
ATOM 759 N N . LEU A 1 103 ? -6.124 7.182 8.969 1.00 87.06 103 LEU A N 1
ATOM 760 C CA . LEU A 1 103 ? -5.710 6.084 8.079 1.00 87.06 103 LEU A CA 1
ATOM 761 C C . LEU A 1 103 ? -5.838 6.457 6.598 1.00 87.06 103 LEU A C 1
ATOM 763 O O . LEU A 1 103 ? -4.890 6.287 5.830 1.00 87.06 103 LEU A O 1
ATOM 767 N N . ALA A 1 104 ? -6.981 7.017 6.196 1.00 84.75 104 ALA A N 1
ATOM 768 C CA . ALA A 1 104 ? -7.205 7.458 4.822 1.00 84.75 104 ALA A CA 1
ATOM 769 C C . ALA A 1 104 ? -6.214 8.559 4.412 1.00 84.75 104 ALA A C 1
ATOM 771 O O . ALA A 1 104 ? -5.678 8.536 3.302 1.00 84.75 104 ALA A O 1
ATOM 772 N N . GLY A 1 105 ? -5.914 9.493 5.319 1.00 84.69 105 GLY A N 1
ATOM 773 C CA . GLY A 1 105 ? -4.928 10.546 5.091 1.00 84.69 105 GLY A CA 1
ATOM 774 C C . GLY A 1 105 ? -3.508 10.012 4.878 1.00 84.69 105 GLY A C 1
ATOM 775 O O . GLY A 1 105 ? -2.774 10.556 4.050 1.00 84.69 105 GLY A O 1
ATOM 776 N N . ILE A 1 106 ? -3.117 8.956 5.594 1.00 83.94 106 ILE A N 1
ATOM 777 C CA . ILE A 1 106 ? -1.821 8.283 5.422 1.00 83.94 106 ILE A CA 1
ATOM 778 C C . ILE A 1 106 ? -1.794 7.500 4.110 1.00 83.94 106 ILE A C 1
ATOM 780 O O . ILE A 1 106 ? -0.867 7.676 3.322 1.00 83.94 106 ILE A O 1
ATOM 784 N N . ALA A 1 107 ? -2.834 6.719 3.816 1.00 81.62 107 ALA A N 1
ATOM 785 C CA . ALA A 1 107 ? -2.932 5.957 2.573 1.00 81.62 107 ALA A CA 1
ATOM 786 C C . ALA A 1 107 ? -2.901 6.868 1.331 1.00 81.62 107 ALA A C 1
ATOM 788 O O . ALA A 1 107 ? -2.187 6.590 0.367 1.00 81.62 107 ALA A O 1
ATOM 789 N N . GLN A 1 108 ? -3.594 8.011 1.368 1.00 80.31 108 GLN A N 1
ATOM 790 C CA . GLN A 1 108 ? -3.571 8.989 0.279 1.00 80.31 108 GLN A CA 1
ATOM 791 C C . GLN A 1 108 ? -2.194 9.646 0.109 1.00 80.31 108 GLN A C 1
ATOM 793 O O . GLN A 1 108 ? -1.746 9.864 -1.019 1.00 80.31 108 GLN A O 1
ATOM 798 N N . ALA A 1 109 ? -1.512 9.966 1.210 1.00 81.56 109 ALA A N 1
ATOM 799 C CA . ALA A 1 109 ? -0.153 10.491 1.156 1.00 81.56 109 ALA A CA 1
ATOM 800 C C . ALA A 1 109 ? 0.836 9.442 0.614 1.00 81.56 109 ALA A C 1
ATOM 802 O O . ALA A 1 109 ? 1.640 9.770 -0.257 1.00 81.56 109 ALA A O 1
ATOM 803 N N . GLY A 1 110 ? 0.714 8.178 1.034 1.00 78.88 110 GLY A N 1
ATOM 804 C CA . GLY A 1 110 ? 1.488 7.055 0.503 1.00 78.88 110 GLY A CA 1
ATOM 805 C C . GLY A 1 110 ? 1.289 6.860 -1.002 1.00 78.88 110 GLY A C 1
ATOM 806 O O . GLY A 1 110 ? 2.267 6.775 -1.742 1.00 78.88 110 GLY A O 1
ATOM 807 N N . ALA A 1 111 ? 0.043 6.897 -1.487 1.00 77.06 111 ALA A N 1
ATOM 808 C CA . ALA A 1 111 ? -0.256 6.829 -2.920 1.00 77.06 111 ALA A CA 1
ATOM 809 C C . ALA A 1 111 ? 0.382 7.992 -3.706 1.00 77.06 111 ALA A C 1
ATOM 811 O O . ALA A 1 111 ? 0.950 7.789 -4.779 1.00 77.06 111 ALA A O 1
ATOM 812 N N . ASN A 1 112 ? 0.354 9.212 -3.156 1.00 79.69 112 ASN A N 1
ATOM 813 C CA . ASN A 1 112 ? 0.991 10.376 -3.778 1.00 79.69 112 ASN A CA 1
ATOM 814 C C . ASN A 1 112 ? 2.519 10.247 -3.845 1.00 79.69 112 ASN A C 1
ATOM 816 O O . ASN A 1 112 ? 3.115 10.631 -4.849 1.00 79.69 112 ASN A O 1
ATOM 820 N N . ILE A 1 113 ? 3.152 9.720 -2.796 1.00 79.19 113 ILE A N 1
ATOM 821 C CA . ILE A 1 113 ? 4.595 9.443 -2.779 1.00 79.19 113 ILE A CA 1
ATOM 822 C C . ILE A 1 113 ? 4.926 8.358 -3.810 1.00 79.19 113 ILE A C 1
ATOM 824 O O . ILE A 1 113 ? 5.857 8.530 -4.594 1.00 79.19 113 ILE A O 1
ATOM 828 N N . GLY A 1 114 ? 4.125 7.288 -3.874 1.00 74.81 114 GLY A N 1
ATOM 829 C CA . GLY A 1 114 ? 4.267 6.219 -4.865 1.00 74.81 114 GLY A CA 1
ATOM 830 C C . GLY A 1 114 ? 4.191 6.730 -6.306 1.00 74.81 114 GLY A C 1
ATOM 831 O O . GLY A 1 114 ? 5.037 6.379 -7.127 1.00 74.81 114 GLY A O 1
ATOM 832 N N . LEU A 1 115 ? 3.248 7.633 -6.602 1.00 81.56 115 LEU A N 1
ATOM 833 C CA . LEU A 1 115 ? 3.152 8.314 -7.900 1.00 81.56 115 LEU A CA 1
ATOM 834 C C . LEU A 1 115 ? 4.423 9.086 -8.255 1.00 81.56 115 LEU A C 1
ATOM 836 O O . LEU A 1 115 ? 4.898 9.004 -9.387 1.00 81.56 115 LEU A O 1
ATOM 840 N N . GLN A 1 116 ? 4.968 9.845 -7.304 1.00 78.50 116 GLN A N 1
ATOM 841 C CA . GLN A 1 116 ? 6.185 10.622 -7.533 1.00 78.50 116 GLN A CA 1
ATOM 842 C C . GLN A 1 116 ? 7.405 9.710 -7.715 1.00 78.50 116 GLN A C 1
ATOM 844 O O . GLN A 1 116 ? 8.238 9.973 -8.580 1.00 78.50 116 GLN A O 1
ATOM 849 N N . GLY A 1 117 ? 7.488 8.613 -6.955 1.00 77.38 117 GLY A N 1
ATOM 850 C CA . GLY A 1 117 ? 8.527 7.592 -7.109 1.00 77.38 117 GLY A CA 1
ATOM 851 C C . GLY A 1 117 ? 8.487 6.923 -8.480 1.00 77.38 117 GLY A C 1
ATOM 852 O O . GLY A 1 117 ? 9.524 6.769 -9.127 1.00 77.38 117 GLY A O 1
ATOM 853 N N . ALA A 1 118 ? 7.289 6.594 -8.963 1.00 76.56 118 ALA A N 1
ATOM 854 C CA . ALA A 1 118 ? 7.102 6.058 -10.302 1.00 76.56 118 ALA A CA 1
ATOM 855 C C . ALA A 1 118 ? 7.490 7.067 -11.394 1.00 76.56 118 ALA A C 1
ATOM 857 O O . ALA A 1 118 ? 8.233 6.716 -12.307 1.00 76.56 118 ALA A O 1
ATOM 858 N N . ASP A 1 119 ? 7.048 8.324 -11.293 1.00 76.50 119 ASP A N 1
ATOM 859 C CA . ASP A 1 119 ? 7.409 9.382 -12.250 1.00 76.50 119 ASP A CA 1
ATOM 860 C C . ASP A 1 119 ? 8.931 9.595 -12.315 1.00 76.50 119 ASP A C 1
ATOM 862 O O . ASP A 1 119 ? 9.504 9.676 -13.404 1.00 76.50 119 ASP A O 1
ATOM 866 N N . LEU A 1 120 ? 9.605 9.592 -11.160 1.00 76.69 120 LEU A N 1
ATOM 867 C CA . LEU A 1 120 ? 11.064 9.655 -11.079 1.00 76.69 120 LEU A CA 1
ATOM 868 C C . LEU A 1 120 ? 11.731 8.467 -11.786 1.00 76.69 120 LEU A C 1
ATOM 870 O O . LEU A 1 120 ? 12.652 8.663 -12.580 1.00 76.69 120 LEU A O 1
ATOM 874 N N . ALA A 1 121 ? 11.262 7.241 -11.539 1.00 71.50 121 ALA A N 1
ATOM 875 C CA . ALA A 1 121 ? 11.802 6.045 -12.183 1.00 71.50 121 ALA A CA 1
ATOM 876 C C . ALA A 1 121 ? 11.642 6.103 -13.711 1.00 71.50 121 ALA A C 1
ATOM 878 O O . ALA A 1 121 ? 12.582 5.808 -14.451 1.00 71.50 121 ALA A O 1
ATOM 879 N N . MET A 1 122 ? 10.481 6.550 -14.191 1.00 72.62 122 MET A N 1
ATOM 880 C CA . MET A 1 122 ? 10.184 6.669 -15.620 1.00 72.62 122 MET A CA 1
ATOM 881 C C . MET A 1 122 ? 11.031 7.748 -16.296 1.00 72.62 122 MET A C 1
ATOM 883 O O . MET A 1 122 ? 11.555 7.527 -17.391 1.00 72.62 122 MET A O 1
ATOM 887 N N . LYS A 1 123 ? 11.237 8.892 -15.632 1.00 71.06 123 LYS A N 1
ATOM 888 C CA . LYS A 1 123 ? 12.160 9.937 -16.097 1.00 71.06 123 LYS A CA 1
ATOM 889 C C . LYS A 1 123 ? 13.593 9.431 -16.170 1.00 71.06 123 LYS A C 1
ATOM 891 O O . LYS A 1 123 ? 14.226 9.613 -17.206 1.00 71.06 123 LYS A O 1
ATOM 896 N N . ALA A 1 124 ? 14.071 8.735 -15.139 1.00 68.31 124 ALA A N 1
ATOM 897 C CA . ALA A 1 124 ? 15.411 8.153 -15.131 1.00 68.31 124 ALA A CA 1
ATOM 898 C C . ALA A 1 124 ? 15.605 7.145 -16.279 1.00 68.31 124 ALA A C 1
ATOM 900 O O . ALA A 1 124 ? 16.630 7.171 -16.958 1.00 68.31 124 ALA A O 1
ATOM 901 N N . MET A 1 125 ? 14.605 6.301 -16.562 1.00 66.50 125 MET A N 1
ATOM 902 C CA . MET A 1 125 ? 14.633 5.397 -17.720 1.00 66.50 125 MET A CA 1
ATOM 903 C C . MET A 1 125 ? 14.662 6.164 -19.048 1.00 66.50 125 MET A C 1
ATOM 905 O O . MET A 1 125 ? 15.470 5.851 -19.923 1.00 66.50 125 MET A O 1
ATOM 909 N N . GLY A 1 126 ? 13.818 7.188 -19.200 1.00 67.19 126 GLY A N 1
ATOM 910 C CA . GLY A 1 126 ? 13.793 8.029 -20.398 1.00 67.19 126 GLY A CA 1
ATOM 911 C C . GLY A 1 126 ? 15.112 8.773 -20.628 1.00 67.19 126 GLY A C 1
ATOM 912 O O . GLY A 1 126 ? 15.589 8.862 -21.761 1.00 67.19 126 GLY A O 1
ATOM 913 N N . GLU A 1 127 ? 15.734 9.272 -19.562 1.00 67.06 127 GLU A N 1
ATOM 914 C CA . GLU A 1 127 ? 17.040 9.929 -19.600 1.00 67.06 127 GLU A CA 1
ATOM 915 C C . GLU A 1 127 ? 18.178 8.950 -19.899 1.00 67.06 127 GLU A C 1
ATOM 917 O O . GLU A 1 127 ? 19.038 9.276 -20.713 1.00 67.06 127 GLU A O 1
ATOM 922 N N . ALA A 1 128 ? 18.152 7.728 -19.359 1.00 65.38 128 ALA A N 1
ATOM 923 C CA . ALA A 1 128 ? 19.120 6.685 -19.699 1.00 65.38 128 ALA A CA 1
ATOM 924 C C . ALA A 1 128 ? 19.055 6.304 -21.189 1.00 65.38 128 ALA A C 1
ATOM 926 O O . ALA A 1 128 ? 20.089 6.209 -21.852 1.00 65.38 128 ALA A O 1
ATOM 927 N N . VAL A 1 129 ? 17.846 6.162 -21.748 1.00 61.53 129 VAL A N 1
ATOM 928 C CA . VAL A 1 129 ? 17.655 5.943 -23.192 1.00 61.53 129 VAL A CA 1
ATOM 929 C C . VAL A 1 129 ? 18.215 7.128 -23.982 1.00 61.53 129 VAL A C 1
ATOM 931 O O . VAL A 1 129 ? 19.005 6.929 -24.904 1.00 61.53 129 VAL A O 1
ATOM 934 N N . LYS A 1 130 ? 17.888 8.369 -23.600 1.00 63.06 130 LYS A N 1
ATOM 935 C CA . LYS A 1 130 ? 18.434 9.571 -24.254 1.00 63.06 130 LYS A CA 1
ATOM 936 C C . LYS A 1 130 ? 19.956 9.664 -24.143 1.00 63.06 130 LYS A C 1
ATOM 938 O O . LYS A 1 130 ? 20.585 10.078 -25.109 1.00 63.06 130 LYS A O 1
ATOM 943 N N . GLY A 1 131 ? 20.556 9.270 -23.022 1.00 62.84 131 GLY A N 1
ATOM 944 C CA . GLY A 1 131 ? 22.005 9.279 -22.808 1.00 62.84 131 GLY A CA 1
ATOM 945 C C . GLY A 1 131 ? 22.752 8.367 -23.781 1.00 62.84 131 GLY A C 1
ATOM 946 O O . GLY A 1 131 ? 23.769 8.773 -24.339 1.00 62.84 131 GLY A O 1
ATOM 947 N N . VAL A 1 132 ? 22.191 7.190 -24.077 1.00 62.00 132 VAL A N 1
ATOM 948 C CA . VAL A 1 132 ? 22.747 6.244 -25.063 1.00 62.00 132 VAL A CA 1
ATOM 949 C C . VAL A 1 132 ? 22.725 6.808 -26.490 1.00 62.00 132 VAL A C 1
ATOM 951 O O . VAL A 1 132 ? 23.643 6.535 -27.262 1.00 62.00 132 VAL A O 1
ATOM 954 N N . PHE A 1 133 ? 21.709 7.598 -26.851 1.00 59.34 133 PHE A N 1
ATOM 955 C CA . PHE A 1 133 ? 21.547 8.112 -28.219 1.00 59.34 133 PHE A CA 1
ATOM 956 C C . PHE A 1 133 ? 22.125 9.516 -28.444 1.00 59.34 133 PHE A C 1
ATOM 958 O O . PHE A 1 133 ? 22.658 9.787 -29.517 1.00 59.34 133 PHE A O 1
ATOM 965 N N . ASN A 1 134 ? 22.037 10.399 -27.449 1.00 64.06 134 ASN A N 1
ATOM 966 C CA . ASN A 1 134 ? 22.327 11.829 -27.588 1.00 64.06 134 ASN A CA 1
ATOM 967 C C . ASN A 1 134 ? 23.579 12.277 -26.818 1.00 64.06 134 ASN A C 1
ATOM 969 O O . ASN A 1 134 ? 23.914 13.459 -26.859 1.00 64.06 134 ASN A O 1
ATOM 973 N N . GLY A 1 135 ? 24.261 11.372 -26.104 1.00 57.16 135 GLY A N 1
ATOM 974 C CA . GLY A 1 135 ? 25.482 11.696 -25.360 1.00 57.16 135 GLY A CA 1
ATOM 975 C C . GLY A 1 135 ? 25.262 12.676 -24.204 1.00 57.16 135 GLY A C 1
ATOM 976 O O . GLY A 1 135 ? 26.165 13.446 -23.878 1.00 57.16 135 GLY A O 1
ATOM 977 N N . ALA A 1 136 ? 24.063 12.683 -23.610 1.00 62.75 136 ALA A N 1
ATOM 978 C CA . ALA A 1 136 ? 23.792 13.461 -22.403 1.00 62.75 136 ALA A CA 1
ATOM 979 C C . ALA A 1 136 ? 24.783 13.076 -21.293 1.00 62.75 136 ALA A C 1
ATOM 981 O O . ALA A 1 136 ? 25.110 11.896 -21.136 1.00 62.75 136 ALA A O 1
ATOM 982 N N . SER A 1 137 ? 25.266 14.067 -20.539 1.00 64.94 137 SER A N 1
ATOM 983 C CA . SER A 1 137 ? 26.216 13.804 -19.462 1.00 64.94 137 SER A CA 1
ATOM 984 C C . SER A 1 137 ? 25.514 13.073 -18.313 1.00 64.94 137 SER A C 1
ATOM 986 O O . SER A 1 137 ? 24.407 13.431 -17.905 1.00 64.94 137 SER A O 1
ATOM 988 N N . GLU A 1 138 ? 26.158 12.032 -17.792 1.00 66.62 138 GLU A N 1
ATOM 989 C CA . GLU A 1 138 ? 25.661 11.256 -16.649 1.00 66.62 138 GLU A CA 1
ATOM 990 C C . GLU A 1 138 ? 25.441 12.151 -15.413 1.00 66.62 138 GLU A C 1
ATOM 992 O O . GLU A 1 138 ? 24.505 11.939 -14.642 1.00 66.62 138 GLU A O 1
ATOM 997 N N . ASP A 1 139 ? 26.248 13.207 -15.273 1.00 73.44 139 ASP A N 1
ATOM 998 C CA . ASP A 1 139 ? 26.178 14.167 -14.170 1.00 73.44 139 ASP A CA 1
ATOM 999 C C . ASP A 1 139 ? 24.907 15.031 -14.195 1.00 73.44 139 ASP A C 1
ATOM 1001 O O . ASP A 1 139 ? 24.362 15.358 -13.139 1.00 73.44 139 ASP A O 1
ATOM 1005 N N . ASP A 1 140 ? 24.401 15.403 -15.373 1.00 69.88 140 ASP A N 1
ATOM 1006 C CA . ASP A 1 140 ? 23.161 16.184 -15.487 1.00 69.88 140 ASP A CA 1
ATOM 1007 C C . ASP A 1 140 ? 21.932 15.346 -15.120 1.00 69.88 140 ASP A C 1
ATOM 1009 O O . ASP A 1 140 ? 21.088 15.794 -14.342 1.00 69.88 140 ASP A O 1
ATOM 1013 N N . ILE A 1 141 ? 21.888 14.107 -15.618 1.00 67.94 141 ILE A N 1
ATOM 1014 C CA . ILE A 1 141 ? 20.847 13.111 -15.317 1.00 67.94 141 ILE A CA 1
ATOM 1015 C C . ILE A 1 141 ? 20.828 12.829 -13.815 1.00 67.94 141 ILE A C 1
ATOM 1017 O O . ILE A 1 141 ? 19.796 12.929 -13.151 1.00 67.94 141 ILE A O 1
ATOM 1021 N N . LYS A 1 142 ? 22.002 12.550 -13.242 1.00 69.75 142 LYS A N 1
ATOM 1022 C CA . LYS A 1 142 ? 22.144 12.286 -11.813 1.00 69.75 142 LYS A CA 1
ATOM 1023 C C . LYS A 1 142 ? 21.650 13.456 -10.963 1.00 69.75 142 LYS A C 1
ATOM 1025 O O . LYS A 1 142 ? 20.886 13.230 -10.031 1.00 69.75 142 LYS A O 1
ATOM 1030 N N . ARG A 1 143 ? 22.025 14.699 -11.291 1.00 77.38 143 ARG A N 1
ATOM 1031 C CA . ARG A 1 143 ? 21.564 15.886 -10.546 1.00 77.38 143 ARG A CA 1
ATOM 1032 C C . ARG A 1 143 ? 20.048 16.069 -10.620 1.00 77.38 143 ARG A C 1
ATOM 1034 O O . ARG A 1 143 ? 19.436 16.414 -9.610 1.00 77.38 143 ARG A O 1
ATOM 1041 N N . ALA A 1 144 ? 19.443 15.843 -11.785 1.00 70.25 144 ALA A N 1
ATOM 1042 C CA . ALA A 1 144 ? 17.994 15.940 -11.955 1.00 70.25 144 ALA A CA 1
ATOM 1043 C C . ALA A 1 144 ? 17.251 14.872 -11.136 1.00 70.25 144 ALA A C 1
ATOM 1045 O O . ALA A 1 144 ? 16.283 15.188 -10.438 1.00 70.25 144 ALA A O 1
ATOM 1046 N N . VAL A 1 145 ? 17.744 13.631 -11.170 1.00 74.31 145 VAL A N 1
ATOM 1047 C CA . VAL A 1 145 ? 17.201 12.507 -10.397 1.00 74.31 145 VAL A CA 1
ATOM 1048 C C . VAL A 1 145 ? 17.363 12.738 -8.892 1.00 74.31 145 VAL A C 1
ATOM 1050 O O . VAL A 1 145 ? 16.400 12.568 -8.151 1.00 74.31 145 VAL A O 1
ATOM 1053 N N . GLU A 1 146 ? 18.535 13.180 -8.426 1.00 74.88 146 GLU A N 1
ATOM 1054 C CA . GLU A 1 146 ? 18.792 13.476 -7.007 1.00 74.88 146 GLU A CA 1
ATOM 1055 C C . GLU A 1 146 ? 17.894 14.604 -6.480 1.00 74.88 146 GLU A C 1
ATOM 1057 O O . GLU A 1 146 ? 17.347 14.499 -5.380 1.00 74.88 146 GLU A O 1
ATOM 1062 N N . ALA A 1 147 ? 17.684 15.666 -7.265 1.00 77.38 147 ALA A N 1
ATOM 1063 C CA . ALA A 1 147 ? 16.806 16.766 -6.874 1.00 77.38 147 ALA A CA 1
ATOM 1064 C C . ALA A 1 147 ? 15.344 16.313 -6.723 1.00 77.38 147 ALA A C 1
ATOM 1066 O O . ALA A 1 147 ? 14.676 16.681 -5.756 1.00 77.38 147 ALA A O 1
ATOM 1067 N N . GLN A 1 148 ? 14.850 15.490 -7.652 1.00 74.31 148 GLN A N 1
ATOM 1068 C CA . GLN A 1 148 ? 13.500 14.932 -7.570 1.00 74.31 148 GLN A CA 1
ATOM 1069 C C . GLN A 1 148 ? 13.375 13.922 -6.423 1.00 74.31 148 GLN A C 1
ATOM 1071 O O . GLN A 1 148 ? 12.412 13.997 -5.664 1.00 74.31 148 GLN A O 1
ATOM 1076 N N . ALA A 1 149 ? 14.371 13.051 -6.228 1.00 75.75 149 ALA A N 1
ATOM 1077 C CA . ALA A 1 149 ? 14.421 12.115 -5.106 1.00 75.75 149 ALA A CA 1
ATOM 1078 C C . ALA A 1 149 ? 14.357 12.842 -3.755 1.00 75.75 149 ALA A C 1
ATOM 1080 O O . ALA A 1 149 ? 13.573 12.462 -2.891 1.00 75.75 149 ALA A O 1
ATOM 1081 N N . SER A 1 150 ? 15.098 13.945 -3.599 1.00 77.44 150 SER A N 1
ATOM 1082 C CA . SER A 1 150 ? 15.058 14.763 -2.381 1.00 77.44 150 SER A CA 1
ATOM 1083 C C . SER A 1 150 ? 13.666 15.344 -2.101 1.00 77.44 150 SER A C 1
ATOM 1085 O O . SER A 1 150 ? 13.258 15.438 -0.942 1.00 77.44 150 SER A O 1
ATOM 1087 N N . GLY A 1 151 ? 12.915 15.714 -3.143 1.00 80.50 151 GLY A N 1
ATOM 1088 C CA . GLY A 1 151 ? 11.521 16.144 -3.007 1.00 80.50 151 GLY A CA 1
ATOM 1089 C C . GLY A 1 151 ? 10.618 15.027 -2.477 1.00 80.50 151 GLY A C 1
ATOM 1090 O O . GLY A 1 151 ? 9.849 15.247 -1.544 1.00 80.50 151 GLY A O 1
ATOM 1091 N N . ILE A 1 152 ? 10.772 13.809 -2.999 1.00 81.19 152 ILE A N 1
ATOM 1092 C CA . ILE A 1 152 ? 10.005 12.636 -2.554 1.00 81.19 152 ILE A CA 1
ATOM 1093 C C . ILE A 1 152 ? 10.358 12.274 -1.106 1.00 81.19 152 ILE A C 1
ATOM 1095 O O . ILE A 1 152 ? 9.470 11.998 -0.304 1.00 81.19 152 ILE A O 1
ATOM 1099 N N . GLU A 1 153 ? 11.638 12.340 -0.733 1.00 80.06 153 GLU A N 1
ATOM 1100 C CA . GLU A 1 153 ? 12.080 12.147 0.651 1.00 80.06 153 GLU A CA 1
ATOM 1101 C C . GLU A 1 153 ? 11.457 13.175 1.610 1.00 80.06 153 GLU A C 1
ATOM 1103 O O . GLU A 1 153 ? 11.123 12.841 2.747 1.00 80.06 153 GLU A O 1
ATOM 1108 N N . GLN A 1 154 ? 11.278 14.427 1.174 1.00 84.56 154 GLN A N 1
ATOM 1109 C CA . GLN A 1 154 ? 10.585 15.446 1.969 1.00 84.56 154 GLN A CA 1
ATOM 1110 C C . GLN A 1 154 ? 9.101 15.118 2.150 1.00 84.56 154 GLN A C 1
ATOM 1112 O O . GLN A 1 154 ? 8.587 15.251 3.259 1.00 84.56 154 GLN A O 1
ATOM 1117 N N . GLU A 1 155 ? 8.416 14.668 1.099 1.00 81.81 155 GLU A N 1
ATOM 1118 C CA . GLU A 1 155 ? 7.018 14.234 1.200 1.00 81.81 155 GLU A CA 1
ATOM 1119 C C . GLU A 1 155 ? 6.867 12.983 2.079 1.00 81.81 155 GLU A C 1
ATOM 1121 O O . GLU A 1 155 ? 5.939 12.907 2.882 1.00 81.81 155 GLU A O 1
ATOM 1126 N N . ALA A 1 156 ? 7.819 12.048 2.024 1.00 82.06 156 ALA A N 1
ATOM 1127 C CA . ALA A 1 156 ? 7.859 10.895 2.923 1.00 82.06 156 ALA A CA 1
ATOM 1128 C C . ALA A 1 156 ? 8.056 11.301 4.392 1.00 82.06 156 ALA A C 1
ATOM 1130 O O . ALA A 1 156 ? 7.405 10.746 5.272 1.00 82.06 156 ALA A O 1
ATOM 1131 N N . ARG A 1 157 ? 8.870 12.324 4.683 1.00 83.12 157 ARG A N 1
ATOM 1132 C CA . ARG A 1 157 ? 8.970 12.870 6.050 1.00 83.12 157 ARG A CA 1
ATOM 1133 C C . ARG A 1 157 ? 7.653 13.477 6.534 1.00 83.12 157 ARG A C 1
ATOM 1135 O O . ARG A 1 157 ? 7.254 13.219 7.664 1.00 83.12 157 ARG A O 1
ATOM 1142 N N . LYS A 1 158 ? 6.932 14.192 5.665 1.00 82.88 158 LYS A N 1
ATOM 1143 C CA . LYS A 1 158 ? 5.591 14.713 5.990 1.00 82.88 158 LYS A CA 1
ATOM 1144 C C . LYS A 1 158 ? 4.572 13.606 6.254 1.00 82.88 158 LYS A C 1
ATOM 1146 O O . LYS A 1 158 ? 3.570 13.857 6.920 1.00 82.88 158 LYS A O 1
ATOM 1151 N N . LEU A 1 159 ? 4.783 12.403 5.715 1.00 83.50 159 LEU A N 1
ATOM 1152 C CA . LEU A 1 159 ? 3.979 11.234 6.062 1.00 83.50 159 LEU A CA 1
ATOM 1153 C C . LEU A 1 159 ? 4.269 10.773 7.493 1.00 83.50 159 LEU A C 1
ATOM 1155 O O . LEU A 1 159 ? 3.320 10.552 8.243 1.00 83.50 159 LEU A O 1
ATOM 1159 N N . CYS A 1 160 ? 5.544 10.708 7.890 1.00 84.56 160 CYS A N 1
ATOM 1160 C CA . CYS A 1 160 ? 5.928 10.410 9.274 1.00 84.56 160 CYS A CA 1
ATOM 1161 C C . CYS A 1 160 ? 5.330 11.428 10.261 1.00 84.56 160 CYS A C 1
ATOM 1163 O O . CYS A 1 160 ? 4.781 11.027 11.283 1.00 84.56 160 CYS A O 1
ATOM 1165 N N . ASP A 1 161 ? 5.289 12.718 9.902 1.00 87.69 161 ASP A N 1
ATOM 1166 C CA . ASP A 1 161 ? 4.677 13.775 10.728 1.00 87.69 161 ASP A CA 1
ATOM 1167 C C . ASP A 1 161 ? 3.171 13.554 11.008 1.00 87.69 161 ASP A C 1
ATOM 1169 O O . ASP A 1 161 ? 2.611 14.157 11.926 1.00 87.69 161 ASP A O 1
ATOM 1173 N N . ARG A 1 162 ? 2.484 12.701 10.229 1.00 85.31 162 ARG A N 1
ATOM 1174 C CA . ARG A 1 162 ? 1.061 12.357 10.434 1.00 85.31 162 ARG A CA 1
ATOM 1175 C C . ARG A 1 162 ? 0.854 11.200 11.407 1.00 85.31 162 ARG A C 1
ATOM 1177 O O . ARG A 1 162 ? -0.226 11.078 11.986 1.00 85.31 162 ARG A O 1
ATOM 1184 N N . LEU A 1 163 ? 1.869 10.363 11.601 1.00 87.44 163 LEU A N 1
ATOM 1185 C CA . LEU A 1 163 ? 1.787 9.163 12.429 1.00 87.44 163 LEU A CA 1
ATOM 1186 C C . LEU A 1 163 ? 1.438 9.444 13.907 1.00 87.44 163 LEU A C 1
ATOM 1188 O O . LEU A 1 163 ? 0.623 8.700 14.453 1.00 87.44 163 LEU A O 1
ATOM 1192 N N . PRO A 1 164 ? 1.910 10.533 14.554 1.00 90.69 164 PRO A N 1
ATOM 1193 C CA . PRO A 1 164 ? 1.496 10.859 15.923 1.00 90.69 164 PRO A CA 1
ATOM 1194 C C . PRO A 1 164 ? -0.015 11.077 16.087 1.00 90.69 164 PRO A C 1
ATOM 1196 O O . PRO A 1 164 ? -0.597 10.695 17.105 1.00 90.69 164 PRO A O 1
ATOM 1199 N N . ALA A 1 165 ? -0.673 11.677 15.089 1.00 90.75 165 ALA A N 1
ATOM 1200 C CA . ALA A 1 165 ? -2.119 11.886 15.123 1.00 90.75 165 ALA A CA 1
ATOM 1201 C C . ALA A 1 165 ? -2.878 10.560 14.968 1.00 90.75 165 ALA A C 1
ATOM 1203 O O . ALA A 1 165 ? -3.846 10.327 15.696 1.00 90.75 165 ALA A O 1
ATOM 1204 N N . LEU A 1 166 ? -2.401 9.672 14.085 1.00 90.44 166 LEU A N 1
ATOM 1205 C CA . LEU A 1 166 ? -2.939 8.319 13.938 1.00 90.44 166 LEU A CA 1
ATOM 1206 C C . LEU A 1 166 ? -2.818 7.529 15.246 1.00 90.44 166 LEU A C 1
ATOM 1208 O O . LEU A 1 166 ? -3.813 6.969 15.705 1.00 90.44 166 LEU A O 1
ATOM 1212 N N . LEU A 1 167 ? -1.638 7.537 15.872 1.00 89.62 167 LEU A N 1
ATOM 1213 C CA . LEU A 1 167 ? -1.400 6.846 17.138 1.00 89.62 167 LEU A CA 1
ATOM 1214 C C . LEU A 1 167 ? -2.310 7.383 18.250 1.00 89.62 167 LEU A C 1
ATOM 1216 O O . LEU A 1 167 ? -2.928 6.612 18.982 1.00 89.62 167 LEU A O 1
ATOM 1220 N N . SER A 1 168 ? -2.466 8.707 18.348 1.00 94.50 168 SER A N 1
ATOM 1221 C CA . SER A 1 168 ? -3.378 9.314 19.325 1.00 94.50 168 SER A CA 1
ATOM 1222 C C . SER A 1 168 ? -4.831 8.882 19.109 1.00 94.50 168 SER A C 1
ATOM 1224 O O . SER A 1 168 ? -5.531 8.574 20.078 1.00 94.50 168 SER A O 1
ATOM 1226 N N . ALA A 1 169 ? -5.294 8.843 17.856 1.00 93.62 169 ALA A N 1
ATOM 1227 C CA . ALA A 1 169 ? -6.634 8.370 17.522 1.00 93.62 169 ALA A CA 1
ATOM 1228 C C . ALA A 1 169 ? -6.801 6.878 17.863 1.00 93.62 169 ALA A C 1
ATOM 1230 O O . ALA A 1 169 ? -7.797 6.502 18.482 1.00 93.62 169 ALA A O 1
ATOM 1231 N N . GLN A 1 170 ? -5.793 6.053 17.558 1.00 92.12 170 GLN A N 1
ATOM 1232 C CA . GLN A 1 170 ? -5.782 4.628 17.884 1.00 92.12 170 GLN A CA 1
ATOM 1233 C C . GLN A 1 170 ? -5.888 4.391 19.395 1.00 92.12 170 GLN A C 1
ATOM 1235 O O . GLN A 1 170 ? -6.731 3.616 19.836 1.00 92.12 170 GLN A O 1
ATOM 1240 N N . GLN A 1 171 ? -5.088 5.095 20.200 1.00 93.50 171 GLN A N 1
ATOM 1241 C CA . GLN A 1 171 ? -5.078 4.957 21.659 1.00 93.50 171 GLN A CA 1
ATOM 1242 C C . GLN A 1 171 ? -6.409 5.376 22.292 1.00 93.50 171 GLN A C 1
ATOM 1244 O O . GLN A 1 171 ? -6.920 4.689 23.177 1.00 93.50 171 GLN A O 1
ATOM 1249 N N . LYS A 1 172 ? -7.003 6.484 21.826 1.00 95.62 172 LYS A N 1
ATOM 1250 C CA . LYS A 1 172 ? -8.330 6.927 22.286 1.00 95.62 172 LYS A CA 1
ATOM 1251 C C . LYS A 1 172 ? -9.404 5.897 21.949 1.00 95.62 172 LYS A C 1
ATOM 1253 O O . LYS A 1 172 ? -10.234 5.586 22.801 1.00 95.62 172 LYS A O 1
ATOM 1258 N N . LEU A 1 173 ? -9.372 5.357 20.732 1.00 95.25 173 LEU A N 1
ATOM 1259 C CA . LEU A 1 173 ? -10.316 4.337 20.293 1.00 95.25 173 LEU A CA 1
ATOM 1260 C C . LEU A 1 173 ? -10.142 3.031 21.082 1.00 95.25 173 LEU A C 1
ATOM 1262 O O . LEU A 1 173 ? -11.122 2.506 21.597 1.00 95.25 173 LEU A O 1
ATOM 1266 N N . ALA A 1 174 ? -8.909 2.559 21.270 1.00 95.00 174 ALA A N 1
ATOM 1267 C CA . ALA A 1 174 ? -8.601 1.353 22.040 1.00 95.00 174 ALA A CA 1
ATOM 1268 C C . ALA A 1 174 ? -8.991 1.468 23.525 1.00 95.00 174 ALA A C 1
ATOM 1270 O O . ALA A 1 174 ? -9.339 0.469 24.158 1.00 95.00 174 ALA A O 1
ATOM 1271 N N . ALA A 1 175 ? -8.952 2.679 24.089 1.00 95.94 175 ALA A N 1
ATOM 1272 C CA . ALA A 1 175 ? -9.421 2.945 25.446 1.00 95.94 175 ALA A CA 1
ATOM 1273 C C . ALA A 1 175 ? -10.957 2.943 25.555 1.00 95.94 175 ALA A C 1
ATOM 1275 O O . ALA A 1 175 ? -11.493 2.525 26.580 1.00 95.94 175 ALA A O 1
ATOM 1276 N N . ALA A 1 176 ? -11.658 3.410 24.518 1.00 95.81 176 ALA A N 1
ATOM 1277 C CA . ALA A 1 176 ? -13.114 3.540 24.508 1.00 95.81 176 ALA A CA 1
ATOM 1278 C C . ALA A 1 176 ? -13.853 2.292 23.995 1.00 95.81 176 ALA A C 1
ATOM 1280 O O . ALA A 1 176 ? -15.029 2.116 24.316 1.00 95.81 176 ALA A O 1
ATOM 1281 N N . LEU A 1 177 ? -13.198 1.446 23.196 1.00 95.50 177 LEU A N 1
ATOM 1282 C CA . LEU A 1 177 ? -13.793 0.282 22.539 1.00 95.50 177 LEU A CA 1
ATOM 1283 C C . LEU A 1 177 ? -12.889 -0.954 22.717 1.00 95.50 177 LEU A C 1
ATOM 1285 O O . LEU A 1 177 ? -11.940 -1.140 21.950 1.00 95.50 177 LEU A O 1
ATOM 1289 N N . PRO A 1 178 ? -13.144 -1.801 23.734 1.00 93.31 178 PRO A N 1
ATOM 1290 C CA . PRO A 1 178 ? -12.319 -2.974 24.029 1.00 93.31 178 PRO A CA 1
ATOM 1291 C C . PRO A 1 178 ? -12.160 -3.942 22.852 1.00 93.31 178 PRO A C 1
ATOM 1293 O O . PRO A 1 178 ? -11.080 -4.500 22.667 1.00 93.31 178 PRO A O 1
ATOM 1296 N N . GLU A 1 179 ? -13.201 -4.099 22.035 1.00 92.31 179 GLU A N 1
ATOM 1297 C CA . GLU A 1 179 ? -13.236 -4.947 20.841 1.00 92.31 179 GLU A CA 1
ATOM 1298 C C . GLU A 1 179 ? -12.232 -4.501 19.766 1.00 92.31 179 GLU A C 1
ATOM 1300 O O . GLU A 1 179 ? -11.809 -5.313 18.950 1.00 92.31 179 GLU A O 1
ATOM 1305 N N . PHE A 1 180 ? -11.815 -3.230 19.775 1.00 94.31 180 PHE A N 1
ATOM 1306 C CA . PHE A 1 180 ? -10.820 -2.694 18.846 1.00 94.31 180 PHE A CA 1
ATOM 1307 C C . PHE A 1 180 ? -9.371 -2.964 19.289 1.00 94.31 180 PHE A C 1
ATOM 1309 O O . PHE A 1 180 ? -8.458 -2.904 18.470 1.00 94.31 180 PHE A O 1
ATOM 1316 N N . ARG A 1 181 ? -9.126 -3.291 20.566 1.00 91.69 181 ARG A N 1
ATOM 1317 C CA . ARG A 1 181 ? -7.764 -3.435 21.120 1.00 91.69 181 ARG A CA 1
ATOM 1318 C C . ARG A 1 181 ? -6.842 -4.393 20.352 1.00 91.69 181 ARG A C 1
ATOM 1320 O O . ARG A 1 181 ? -5.673 -4.043 20.235 1.00 91.69 181 ARG A O 1
ATOM 1327 N N . PRO A 1 182 ? -7.300 -5.547 19.825 1.00 90.75 182 PRO A N 1
ATOM 1328 C CA . PRO A 1 182 ? -6.432 -6.434 19.045 1.00 90.75 182 PRO A CA 1
ATOM 1329 C C . PRO A 1 182 ? -5.874 -5.788 17.768 1.00 90.75 182 PRO A C 1
ATOM 1331 O O . PRO A 1 182 ? -4.839 -6.217 17.272 1.00 90.75 182 PRO A O 1
ATOM 1334 N N . TYR A 1 183 ? -6.532 -4.753 17.247 1.00 86.56 183 TYR A N 1
ATOM 1335 C CA . TYR A 1 183 ? -6.152 -4.045 16.019 1.00 86.56 183 TYR A CA 1
ATOM 1336 C C . TYR A 1 183 ? -5.406 -2.732 16.299 1.00 86.56 183 TYR A C 1
ATOM 1338 O O . TYR A 1 183 ? -5.089 -1.971 15.385 1.00 86.56 183 TYR A O 1
ATOM 1346 N N . ALA A 1 184 ? -5.147 -2.434 17.574 1.00 87.94 184 ALA A N 1
ATOM 1347 C CA . ALA A 1 184 ? -4.377 -1.279 18.004 1.00 87.94 184 ALA A CA 1
ATOM 1348 C C . ALA A 1 184 ? -2.887 -1.639 18.115 1.00 87.94 184 ALA A C 1
ATOM 1350 O O . ALA A 1 184 ? -2.326 -1.620 19.208 1.00 87.94 184 ALA A O 1
ATOM 1351 N N . SER A 1 185 ? -2.279 -2.023 16.992 1.00 79.38 185 SER A N 1
ATOM 1352 C CA . SER A 1 185 ? -0.891 -2.505 16.932 1.00 79.38 185 SER A CA 1
ATOM 1353 C C . SER A 1 185 ? 0.159 -1.397 16.853 1.00 79.38 185 SER A C 1
ATOM 1355 O O . SER A 1 185 ? 1.346 -1.687 16.913 1.00 79.38 185 SER A O 1
ATOM 1357 N N . MET A 1 186 ? -0.251 -0.133 16.687 1.00 77.12 186 MET A N 1
ATOM 1358 C CA . MET A 1 186 ? 0.701 0.926 16.378 1.00 77.12 186 MET A CA 1
ATOM 1359 C C . MET A 1 186 ? 1.411 1.406 17.645 1.00 77.12 186 MET A C 1
ATOM 1361 O O . MET A 1 186 ? 0.768 1.726 18.650 1.00 77.12 186 MET A O 1
ATOM 1365 N N . GLU A 1 187 ? 2.731 1.530 17.586 1.00 78.31 187 GLU A N 1
ATOM 1366 C CA . GLU A 1 187 ? 3.569 1.925 18.716 1.00 78.31 187 GLU A CA 1
ATOM 1367 C C . GLU A 1 187 ? 4.374 3.202 18.431 1.00 78.31 187 GLU A C 1
ATOM 1369 O O . GLU A 1 187 ? 4.595 3.615 17.293 1.00 78.31 187 GLU A O 1
ATOM 1374 N N . GLN A 1 188 ? 4.840 3.863 19.496 1.00 78.12 188 GLN A N 1
ATOM 1375 C CA . GLN A 1 188 ? 5.670 5.069 19.376 1.00 78.12 188 GLN A CA 1
ATOM 1376 C C . GLN A 1 188 ? 6.999 4.789 18.650 1.00 78.12 188 GLN A C 1
ATOM 1378 O O . GLN A 1 188 ? 7.498 5.651 17.931 1.00 78.12 188 GLN A O 1
ATOM 1383 N N . SER A 1 189 ? 7.541 3.578 18.800 1.00 74.88 189 SER A N 1
ATOM 1384 C CA . SER A 1 189 ? 8.742 3.110 18.100 1.00 74.88 189 SER A CA 1
ATOM 1385 C C . SER A 1 189 ? 8.600 3.193 16.581 1.00 74.88 189 SER A C 1
ATOM 1387 O O . SER A 1 189 ? 9.548 3.588 15.917 1.00 74.88 189 SER A O 1
ATOM 1389 N N . GLU A 1 190 ? 7.421 2.918 16.022 1.00 71.62 190 GLU A N 1
ATOM 1390 C CA . GLU A 1 190 ? 7.192 2.988 14.574 1.00 71.62 190 GLU A CA 1
ATOM 1391 C C . GLU A 1 190 ? 7.226 4.430 14.048 1.00 71.62 190 GLU A C 1
ATOM 1393 O O . GLU A 1 190 ? 7.649 4.680 12.918 1.00 71.62 190 GLU A O 1
ATOM 1398 N N . ILE A 1 191 ? 6.824 5.404 14.873 1.00 77.75 191 ILE A N 1
ATOM 1399 C CA . ILE A 1 191 ? 6.964 6.834 14.560 1.00 77.75 191 ILE A CA 1
ATOM 1400 C C . ILE A 1 191 ? 8.445 7.208 14.547 1.00 77.75 191 ILE A C 1
ATOM 1402 O O . ILE A 1 191 ? 8.926 7.850 13.608 1.00 77.75 191 ILE A O 1
ATOM 1406 N N . ASP A 1 192 ? 9.163 6.793 15.587 1.00 73.81 192 ASP A N 1
ATOM 1407 C CA . ASP A 1 192 ? 10.576 7.102 15.756 1.00 73.81 192 ASP A CA 1
ATOM 1408 C C . ASP A 1 192 ? 11.405 6.455 14.628 1.00 73.81 192 ASP A C 1
ATOM 1410 O O . ASP A 1 192 ? 12.261 7.112 14.029 1.00 73.81 192 ASP A O 1
ATOM 1414 N N . ASP A 1 193 ? 11.100 5.210 14.260 1.00 74.44 193 ASP A N 1
ATOM 1415 C CA . ASP A 1 193 ? 11.727 4.491 13.150 1.00 74.44 193 ASP A CA 1
ATOM 1416 C C . ASP A 1 193 ? 11.406 5.132 11.795 1.00 74.44 193 ASP A C 1
ATOM 1418 O O . ASP A 1 193 ? 12.303 5.264 10.955 1.00 74.44 193 ASP A O 1
ATOM 1422 N N . CYS A 1 194 ? 10.175 5.618 11.589 1.00 78.31 194 CYS A N 1
ATOM 1423 C CA . CYS A 1 194 ? 9.806 6.354 10.375 1.00 78.31 194 CYS A CA 1
ATOM 1424 C C . CYS A 1 194 ? 10.701 7.587 10.174 1.00 78.31 194 CYS A C 1
ATOM 1426 O O . CYS A 1 194 ? 11.183 7.834 9.066 1.00 78.31 194 CYS A O 1
ATOM 1428 N N . HIS A 1 195 ? 10.971 8.343 11.243 1.00 73.81 195 HIS A N 1
ATOM 1429 C CA . HIS A 1 195 ? 11.809 9.543 11.183 1.00 73.81 195 HIS A CA 1
ATOM 1430 C C . HIS A 1 195 ? 13.306 9.249 11.061 1.00 73.81 195 HIS A C 1
ATOM 1432 O O . HIS A 1 195 ? 14.007 9.972 10.348 1.00 73.81 195 HIS A O 1
ATOM 1438 N N . ASN A 1 196 ? 13.794 8.224 11.763 1.00 67.81 196 ASN A N 1
ATOM 1439 C CA . ASN A 1 196 ? 15.226 7.953 11.892 1.00 67.81 196 ASN A CA 1
ATOM 1440 C C . ASN A 1 196 ? 15.783 7.080 10.765 1.00 67.81 196 ASN A C 1
ATOM 1442 O O . ASN A 1 196 ? 16.918 7.299 10.345 1.00 67.81 196 ASN A O 1
ATOM 1446 N N . ASN A 1 197 ? 14.995 6.122 10.272 1.00 56.62 197 ASN A N 1
ATOM 1447 C CA . ASN A 1 197 ? 15.418 5.188 9.230 1.00 56.62 197 ASN A CA 1
ATOM 1448 C C . ASN A 1 197 ? 14.766 5.492 7.875 1.00 56.62 197 ASN A C 1
ATOM 1450 O O . ASN A 1 197 ? 15.313 5.111 6.856 1.00 56.62 197 ASN A O 1
ATOM 1454 N N . GLY A 1 198 ? 13.655 6.233 7.815 1.00 51.41 198 GLY A N 1
ATOM 1455 C CA . GLY A 1 198 ? 13.023 6.645 6.558 1.00 51.41 198 GLY A CA 1
ATOM 1456 C C . GLY A 1 198 ? 12.527 5.489 5.667 1.00 51.41 198 GLY A C 1
ATOM 1457 O O . GLY A 1 198 ? 13.064 4.388 5.619 1.00 51.41 198 GLY A O 1
ATOM 1458 N N . PHE A 1 199 ? 11.520 5.760 4.837 1.00 45.66 199 PHE A N 1
ATOM 1459 C CA . PHE A 1 199 ? 11.025 4.817 3.815 1.00 45.66 199 PHE A CA 1
ATOM 1460 C C . PHE A 1 199 ? 12.084 4.388 2.768 1.00 45.66 199 PHE A C 1
ATOM 1462 O O . PHE A 1 199 ? 11.824 3.502 1.957 1.00 45.66 199 PHE A O 1
ATOM 1469 N N . PHE A 1 200 ? 13.264 5.020 2.759 1.00 45.38 200 PHE A N 1
ATOM 1470 C CA . PHE A 1 200 ? 14.308 4.858 1.742 1.00 45.38 200 PHE A CA 1
ATOM 1471 C C . PHE A 1 200 ? 15.580 4.142 2.231 1.00 45.38 200 PHE A C 1
ATOM 1473 O O . PHE A 1 200 ? 16.499 3.968 1.428 1.00 45.38 200 PHE A O 1
ATOM 1480 N N . ASP A 1 201 ? 15.644 3.696 3.492 1.00 40.97 201 ASP A N 1
ATOM 1481 C CA . ASP A 1 201 ? 16.709 2.799 3.979 1.00 40.97 201 ASP A CA 1
ATOM 1482 C C . ASP A 1 201 ? 16.272 1.332 4.063 1.00 40.97 201 ASP A C 1
ATOM 1484 O O . ASP A 1 201 ? 16.806 0.546 4.845 1.00 40.97 201 ASP A O 1
ATOM 1488 N N . ALA A 1 202 ? 15.399 0.907 3.146 1.00 38.31 202 ALA A N 1
ATOM 1489 C CA . ALA A 1 202 ? 15.463 -0.462 2.651 1.00 38.31 202 ALA A CA 1
ATOM 1490 C C . ALA A 1 202 ? 16.758 -0.616 1.824 1.00 38.31 202 ALA A C 1
ATOM 1492 O O . ALA A 1 202 ? 16.776 -0.556 0.599 1.00 38.31 202 ALA A O 1
ATOM 1493 N N . ASP A 1 203 ? 17.872 -0.760 2.540 1.00 38.72 203 ASP A N 1
ATOM 1494 C CA . ASP A 1 203 ? 19.073 -1.435 2.068 1.00 38.72 203 ASP A CA 1
ATOM 1495 C C . ASP A 1 203 ? 19.938 -0.729 0.997 1.00 38.72 203 ASP A C 1
ATOM 1497 O O . ASP A 1 203 ? 20.368 -1.307 -0.007 1.00 38.72 203 ASP A O 1
ATOM 1501 N N . ARG A 1 204 ? 20.316 0.536 1.228 1.00 44.94 204 ARG A N 1
ATOM 1502 C CA . ARG A 1 204 ? 21.369 1.197 0.421 1.00 44.94 204 ARG A CA 1
ATOM 1503 C C . ARG A 1 204 ? 22.764 0.568 0.593 1.00 44.94 204 ARG A C 1
ATOM 1505 O O . ARG A 1 204 ? 23.676 0.927 -0.156 1.00 44.94 204 ARG A O 1
ATOM 1512 N N . GLY A 1 205 ? 22.955 -0.326 1.569 1.00 37.72 205 GLY A N 1
ATOM 1513 C CA . GLY A 1 205 ? 24.234 -0.963 1.900 1.00 37.72 205 GLY A CA 1
ATOM 1514 C C . GLY A 1 205 ? 24.505 -2.240 1.105 1.00 37.72 205 GLY A C 1
ATOM 1515 O O . GLY A 1 205 ? 25.547 -2.339 0.453 1.00 37.72 205 GLY A O 1
ATOM 1516 N N . GLN A 1 206 ? 23.562 -3.182 1.103 1.00 37.66 206 GLN A N 1
ATOM 1517 C CA . GLN A 1 206 ? 23.687 -4.469 0.412 1.00 37.66 206 GLN A CA 1
ATOM 1518 C C . GLN A 1 206 ? 23.428 -4.306 -1.092 1.00 37.66 206 GLN A C 1
ATOM 1520 O O . GLN A 1 206 ? 24.184 -4.815 -1.919 1.00 37.66 206 GLN A O 1
ATOM 1525 N N . THR A 1 207 ? 22.481 -3.439 -1.468 1.00 40.56 207 THR A N 1
ATOM 1526 C CA . THR A 1 207 ? 22.195 -3.137 -2.878 1.00 40.56 207 THR A CA 1
ATOM 1527 C C . THR A 1 207 ? 23.379 -2.468 -3.585 1.00 40.56 207 THR A C 1
ATOM 1529 O O . THR A 1 207 ? 23.553 -2.645 -4.785 1.00 40.56 207 THR A O 1
ATOM 1532 N N . ARG A 1 208 ? 24.252 -1.717 -2.892 1.00 44.56 208 ARG A N 1
ATOM 1533 C CA . ARG A 1 208 ? 25.410 -1.043 -3.524 1.00 44.56 208 ARG A CA 1
ATOM 1534 C C . ARG A 1 208 ? 26.580 -1.979 -3.808 1.00 44.56 208 ARG A C 1
ATOM 1536 O O . ARG A 1 208 ? 27.277 -1.747 -4.798 1.00 44.56 208 ARG A O 1
ATOM 1543 N N . SER A 1 209 ? 26.835 -2.977 -2.959 1.00 37.00 209 SER A N 1
ATOM 1544 C CA . SER A 1 209 ? 27.856 -4.001 -3.227 1.00 37.00 209 SER A CA 1
ATOM 1545 C C . SER A 1 209 ? 27.369 -4.946 -4.322 1.00 37.00 209 SER A C 1
ATOM 1547 O O . SER A 1 209 ? 28.084 -5.144 -5.302 1.00 37.00 209 SER A O 1
ATOM 1549 N N . GLU A 1 210 ? 26.116 -5.396 -4.238 1.00 41.31 210 GLU A N 1
ATOM 1550 C CA . GLU A 1 210 ? 25.489 -6.243 -5.251 1.00 41.31 210 GLU A CA 1
ATOM 1551 C C . GLU A 1 210 ? 25.349 -5.512 -6.588 1.00 41.31 210 GLU A C 1
ATOM 1553 O O . GLU A 1 210 ? 25.771 -6.047 -7.607 1.00 41.31 210 GLU A O 1
ATOM 1558 N N . ALA A 1 211 ? 24.894 -4.255 -6.616 1.00 39.59 211 ALA A N 1
ATOM 1559 C CA . ALA A 1 211 ? 24.842 -3.464 -7.846 1.00 39.59 211 ALA A CA 1
ATOM 1560 C C . ALA A 1 211 ? 26.237 -3.135 -8.395 1.00 39.59 211 ALA A C 1
ATOM 1562 O O . ALA A 1 211 ? 26.407 -3.147 -9.609 1.00 39.59 211 ALA A O 1
ATOM 1563 N N . ARG A 1 212 ? 27.266 -2.881 -7.566 1.00 49.19 212 ARG A N 1
ATOM 1564 C CA . ARG A 1 212 ? 28.647 -2.680 -8.064 1.00 49.19 212 ARG A CA 1
ATOM 1565 C C . ARG A 1 212 ? 29.243 -3.946 -8.661 1.00 49.19 212 ARG A C 1
ATOM 1567 O O . ARG A 1 212 ? 29.947 -3.859 -9.668 1.00 49.19 212 ARG A O 1
ATOM 1574 N N . ASP A 1 213 ? 28.998 -5.098 -8.055 1.00 43.22 213 ASP A N 1
ATOM 1575 C CA . ASP A 1 213 ? 29.532 -6.370 -8.536 1.00 43.22 213 ASP A CA 1
ATOM 1576 C C . ASP A 1 213 ? 28.739 -6.882 -9.742 1.00 43.22 213 ASP A C 1
ATOM 1578 O O . ASP A 1 213 ? 29.321 -7.383 -10.708 1.00 43.22 213 ASP A O 1
ATOM 1582 N N . GLN A 1 214 ? 27.435 -6.611 -9.776 1.00 41.41 214 GLN A N 1
ATOM 1583 C CA . GLN A 1 214 ? 26.578 -6.846 -10.931 1.00 41.41 214 GLN A CA 1
ATOM 1584 C C . GLN A 1 214 ? 26.923 -5.897 -12.090 1.00 41.41 214 GLN A C 1
ATOM 1586 O O . GLN A 1 214 ? 26.980 -6.345 -13.231 1.00 41.41 214 GLN A O 1
ATOM 1591 N N . MET A 1 215 ? 27.271 -4.633 -11.821 1.00 37.84 215 MET A N 1
ATOM 1592 C CA . MET A 1 215 ? 27.724 -3.676 -12.839 1.00 37.84 215 MET A CA 1
ATOM 1593 C C . MET A 1 215 ? 29.117 -4.035 -13.379 1.00 37.84 215 MET A C 1
ATOM 1595 O O . MET A 1 215 ? 29.327 -4.003 -14.587 1.00 37.84 215 MET A O 1
ATOM 1599 N N . ARG A 1 216 ? 30.053 -4.485 -12.526 1.00 48.38 216 ARG A N 1
ATOM 1600 C CA . ARG A 1 216 ? 31.367 -5.000 -12.969 1.00 48.38 216 ARG A CA 1
ATOM 1601 C C . ARG A 1 216 ? 31.264 -6.259 -13.835 1.00 48.38 216 ARG A C 1
ATOM 1603 O O . ARG A 1 216 ? 32.086 -6.428 -14.737 1.00 48.38 216 ARG A O 1
ATOM 1610 N N . ASN A 1 217 ? 30.270 -7.114 -13.597 1.00 38.62 217 ASN A N 1
ATOM 1611 C CA . ASN A 1 217 ? 29.974 -8.258 -14.463 1.00 38.62 217 ASN A CA 1
ATOM 1612 C C . ASN A 1 217 ? 29.200 -7.857 -15.733 1.00 38.62 217 ASN A C 1
ATOM 1614 O O . ASN A 1 217 ? 29.492 -8.384 -16.805 1.00 38.62 217 ASN A O 1
ATOM 1618 N N . ALA A 1 218 ? 28.299 -6.873 -15.668 1.00 32.75 218 ALA A N 1
ATOM 1619 C CA . ALA A 1 218 ? 27.558 -6.365 -16.827 1.00 32.75 218 ALA A CA 1
ATOM 1620 C C . ALA A 1 218 ? 28.474 -5.710 -17.879 1.00 32.75 218 ALA A C 1
ATOM 1622 O O . ALA A 1 218 ? 28.304 -5.954 -19.076 1.00 32.75 218 ALA A O 1
ATOM 1623 N N . THR A 1 219 ? 29.512 -4.978 -17.452 1.00 40.69 219 THR A N 1
ATOM 1624 C CA . THR A 1 219 ? 30.541 -4.421 -18.352 1.00 40.69 219 THR A CA 1
ATOM 1625 C C . THR A 1 219 ? 31.340 -5.513 -19.077 1.00 40.69 219 THR A C 1
ATOM 1627 O O . THR A 1 219 ? 31.890 -5.265 -20.147 1.00 40.69 219 THR A O 1
ATOM 1630 N N . ARG A 1 220 ? 31.400 -6.737 -18.527 1.00 39.88 220 ARG A N 1
ATOM 1631 C CA . ARG A 1 220 ? 32.137 -7.870 -19.108 1.00 39.88 220 ARG A CA 1
ATOM 1632 C C . ARG A 1 220 ? 31.322 -8.744 -20.061 1.00 39.88 220 ARG A C 1
ATOM 1634 O O . ARG A 1 220 ? 31.947 -9.476 -20.824 1.00 39.88 220 ARG A O 1
ATOM 1641 N N . THR A 1 221 ? 29.984 -8.709 -20.041 1.00 35.59 221 THR A N 1
ATOM 1642 C CA . THR A 1 221 ? 29.195 -9.727 -20.773 1.00 35.59 221 THR A CA 1
ATOM 1643 C C . THR A 1 221 ? 27.984 -9.231 -21.565 1.00 35.59 221 THR A C 1
ATOM 1645 O O . THR A 1 221 ? 27.445 -10.022 -22.329 1.00 35.59 221 THR A O 1
ATOM 1648 N N . GLY A 1 222 ? 27.566 -7.960 -21.535 1.00 31.56 222 GLY A N 1
ATOM 1649 C CA . GLY A 1 222 ? 26.519 -7.572 -22.489 1.00 31.56 222 GLY A CA 1
ATOM 1650 C C . GLY A 1 222 ? 25.818 -6.255 -22.236 1.00 31.56 222 GLY A C 1
ATOM 1651 O O . GLY A 1 222 ? 24.840 -6.188 -21.501 1.00 31.56 222 GLY A O 1
ATOM 1652 N N . ILE A 1 223 ? 26.208 -5.246 -23.011 1.00 36.34 223 ILE A N 1
ATOM 1653 C CA . ILE A 1 223 ? 25.501 -3.965 -23.168 1.00 36.34 223 ILE A CA 1
ATOM 1654 C C . ILE A 1 223 ? 24.070 -4.149 -23.745 1.00 36.34 223 ILE A C 1
ATOM 1656 O O . ILE A 1 223 ? 23.305 -3.196 -23.816 1.00 36.34 223 ILE A O 1
ATOM 1660 N N . ARG A 1 224 ? 23.651 -5.371 -24.118 1.00 36.59 224 ARG A N 1
ATOM 1661 C CA . ARG A 1 224 ? 22.338 -5.636 -24.734 1.00 36.59 224 ARG A CA 1
ATOM 1662 C C . ARG A 1 224 ? 21.301 -6.319 -23.821 1.00 36.59 224 ARG A C 1
ATOM 1664 O O . ARG A 1 224 ? 20.116 -6.156 -24.082 1.00 36.59 224 ARG A O 1
ATOM 1671 N N . ASP A 1 225 ? 21.703 -6.980 -22.729 1.00 31.83 225 ASP A N 1
ATOM 1672 C CA . ASP A 1 225 ? 20.769 -7.710 -21.839 1.00 31.83 225 ASP A CA 1
ATOM 1673 C C . ASP A 1 225 ? 20.560 -7.052 -20.458 1.00 31.83 225 ASP A C 1
ATOM 1675 O O . ASP A 1 225 ? 19.589 -7.351 -19.763 1.00 31.83 225 ASP A O 1
ATOM 1679 N N . GLY A 1 226 ? 21.420 -6.102 -20.067 1.00 27.03 226 GLY A N 1
ATOM 1680 C CA . GLY A 1 226 ? 21.432 -5.512 -18.719 1.00 27.03 226 GLY A CA 1
ATOM 1681 C C . GLY A 1 226 ? 20.268 -4.572 -18.376 1.00 27.03 226 GLY A C 1
ATOM 1682 O O . GLY A 1 226 ? 19.973 -4.380 -17.202 1.00 27.03 226 GLY A O 1
ATOM 1683 N N . ILE A 1 227 ? 19.566 -4.021 -19.370 1.00 36.00 227 ILE A N 1
ATOM 1684 C CA . ILE A 1 227 ? 18.404 -3.139 -19.141 1.00 36.00 227 ILE A CA 1
ATOM 1685 C C . ILE A 1 227 ? 17.161 -3.964 -18.739 1.00 36.00 227 ILE A C 1
ATOM 1687 O O . ILE A 1 227 ? 16.316 -3.494 -17.979 1.00 36.00 227 ILE A O 1
ATOM 1691 N N . ARG A 1 228 ? 17.076 -5.225 -19.195 1.00 41.81 228 ARG A N 1
ATOM 1692 C CA . ARG A 1 228 ? 15.882 -6.084 -19.101 1.00 41.81 228 ARG A CA 1
ATOM 1693 C C . ARG A 1 228 ? 15.648 -6.640 -17.680 1.00 41.81 228 ARG A C 1
ATOM 1695 O O . ARG A 1 228 ? 14.505 -6.745 -17.252 1.00 41.81 228 ARG A O 1
ATOM 1702 N N . GLY A 1 229 ? 16.712 -6.906 -16.912 1.00 30.42 229 GLY A N 1
ATOM 1703 C CA . GLY A 1 229 ? 16.626 -7.480 -15.554 1.00 30.42 229 GLY A CA 1
ATOM 1704 C C . GLY A 1 229 ? 16.436 -6.476 -14.403 1.00 30.42 229 GLY A C 1
ATOM 1705 O O . GLY A 1 229 ? 16.133 -6.871 -13.275 1.00 30.42 229 GLY A O 1
ATOM 1706 N N . SER A 1 230 ? 16.624 -5.178 -14.648 1.00 31.86 230 SER A N 1
ATOM 1707 C CA . SER A 1 230 ? 16.484 -4.120 -13.629 1.00 31.86 230 SER A CA 1
ATOM 1708 C C . SER A 1 230 ? 15.018 -3.753 -13.405 1.00 31.86 230 SER A C 1
ATOM 1710 O O . SER A 1 230 ? 14.586 -3.559 -12.274 1.00 31.86 230 SER A O 1
ATOM 1712 N N . ILE A 1 231 ? 14.243 -3.727 -14.491 1.00 34.66 231 ILE A N 1
ATOM 1713 C CA . ILE A 1 231 ? 12.823 -3.356 -14.489 1.00 34.66 231 ILE A CA 1
ATOM 1714 C C . ILE A 1 231 ? 11.973 -4.476 -13.868 1.00 34.66 231 ILE A C 1
ATOM 1716 O O . ILE A 1 231 ? 11.087 -4.200 -13.064 1.00 34.66 231 ILE A O 1
ATOM 1720 N N . GLN A 1 232 ? 12.302 -5.744 -14.147 1.00 32.25 232 GLN A N 1
ATOM 1721 C CA . GLN A 1 232 ? 11.620 -6.909 -13.564 1.00 32.25 232 GLN A CA 1
ATOM 1722 C C . GLN A 1 232 ? 11.735 -6.980 -12.034 1.00 32.25 232 GLN A C 1
ATOM 1724 O O . GLN A 1 232 ? 10.771 -7.355 -11.371 1.00 32.25 232 GLN A O 1
ATOM 1729 N N . ARG A 1 233 ? 12.880 -6.581 -11.465 1.00 35.47 233 ARG A N 1
ATOM 1730 C CA . ARG A 1 233 ? 13.107 -6.615 -10.010 1.00 35.47 233 ARG A CA 1
ATOM 1731 C C . ARG A 1 233 ? 12.390 -5.485 -9.270 1.00 35.47 233 ARG A C 1
ATOM 1733 O O . ARG A 1 233 ? 11.872 -5.715 -8.184 1.00 35.47 233 ARG A O 1
ATOM 1740 N N . VAL A 1 234 ? 12.280 -4.305 -9.884 1.00 35.06 234 VAL A N 1
ATOM 1741 C CA . VAL A 1 234 ? 11.492 -3.185 -9.338 1.00 35.06 234 VAL A CA 1
ATOM 1742 C C . VAL A 1 234 ? 9.986 -3.465 -9.443 1.00 35.06 234 VAL A C 1
ATOM 1744 O O . VAL A 1 234 ? 9.246 -3.172 -8.510 1.00 35.06 234 VAL A O 1
ATOM 1747 N N . ALA A 1 235 ? 9.529 -4.104 -10.526 1.00 32.25 235 ALA A N 1
ATOM 1748 C CA . ALA A 1 235 ? 8.123 -4.477 -10.697 1.00 32.25 235 ALA A CA 1
ATOM 1749 C C . ALA A 1 235 ? 7.679 -5.610 -9.748 1.00 32.25 235 ALA A C 1
ATOM 1751 O O . ALA A 1 235 ? 6.594 -5.532 -9.174 1.00 32.25 235 ALA A O 1
ATOM 1752 N N . GLN A 1 236 ? 8.531 -6.621 -9.518 1.00 32.28 236 GLN A N 1
ATOM 1753 C CA . GLN A 1 236 ? 8.265 -7.682 -8.533 1.00 32.28 236 GLN A CA 1
ATOM 1754 C C . GLN A 1 236 ? 8.234 -7.162 -7.093 1.00 32.28 236 GLN A C 1
ATOM 1756 O O . GLN A 1 236 ? 7.403 -7.617 -6.313 1.00 32.28 236 GLN A O 1
ATOM 1761 N N . ALA A 1 237 ? 9.084 -6.190 -6.747 1.00 31.97 237 ALA A N 1
ATOM 1762 C CA . ALA A 1 237 ? 9.100 -5.591 -5.412 1.00 31.97 237 ALA A CA 1
ATOM 1763 C C . ALA A 1 237 ? 7.866 -4.713 -5.117 1.00 31.97 237 ALA A C 1
ATOM 1765 O O . ALA A 1 237 ? 7.572 -4.455 -3.955 1.00 31.97 237 ALA A O 1
ATOM 1766 N N . ALA A 1 238 ? 7.137 -4.270 -6.148 1.00 30.52 238 ALA A N 1
ATOM 1767 C CA . ALA A 1 238 ? 6.010 -3.346 -6.013 1.00 30.52 238 ALA A CA 1
ATOM 1768 C C . ALA A 1 238 ? 4.625 -3.979 -6.268 1.00 30.52 238 ALA A C 1
ATOM 1770 O O . ALA A 1 238 ? 3.617 -3.285 -6.161 1.00 30.52 238 ALA A O 1
ATOM 1771 N N . GLY A 1 239 ? 4.542 -5.268 -6.627 1.00 27.36 239 GLY A N 1
ATOM 1772 C CA . GLY A 1 239 ? 3.260 -5.934 -6.916 1.00 27.36 239 GLY A CA 1
ATOM 1773 C C . GLY A 1 239 ? 2.494 -5.348 -8.114 1.00 27.36 239 GLY A C 1
ATOM 1774 O O . GLY A 1 239 ? 1.286 -5.543 -8.233 1.00 27.36 239 GLY A O 1
ATOM 1775 N N . ILE A 1 240 ? 3.181 -4.621 -9.000 1.00 31.61 240 ILE A N 1
ATOM 1776 C CA . ILE A 1 240 ? 2.599 -3.970 -10.179 1.00 31.61 240 ILE A CA 1
ATOM 1777 C C . ILE A 1 240 ? 2.761 -4.918 -11.372 1.00 31.61 240 ILE A C 1
ATOM 1779 O O . ILE A 1 240 ? 3.838 -5.485 -11.572 1.00 31.61 240 ILE A O 1
ATOM 1783 N N . ALA A 1 241 ? 1.711 -5.077 -12.185 1.00 37.25 241 ALA A N 1
ATOM 1784 C CA . ALA A 1 241 ? 1.801 -5.765 -13.472 1.00 37.25 241 ALA A CA 1
ATOM 1785 C C . ALA A 1 241 ? 2.985 -5.202 -14.275 1.00 37.25 241 ALA A C 1
ATOM 1787 O O . ALA A 1 241 ? 3.062 -3.997 -14.528 1.00 37.25 241 ALA A O 1
ATOM 1788 N N . SER A 1 242 ? 3.942 -6.061 -14.637 1.00 39.12 242 SER A N 1
ATOM 1789 C CA . SER A 1 242 ? 5.127 -5.608 -15.359 1.00 39.12 242 SER A CA 1
ATOM 1790 C C . SER A 1 242 ? 4.771 -5.444 -16.835 1.00 39.12 242 SER A C 1
ATOM 1792 O O . SER A 1 242 ? 4.619 -6.422 -17.570 1.00 39.12 242 SER A O 1
ATOM 1794 N N . ALA A 1 243 ? 4.564 -4.192 -17.244 1.00 37.50 243 ALA A N 1
ATOM 1795 C CA . ALA A 1 243 ? 4.526 -3.796 -18.642 1.00 37.50 243 ALA A CA 1
ATOM 1796 C C . ALA A 1 243 ? 5.968 -3.524 -19.089 1.00 37.50 243 ALA A C 1
ATOM 1798 O O . ALA A 1 243 ? 6.624 -2.609 -18.592 1.00 37.50 243 ALA A O 1
ATOM 1799 N N . GLY A 1 244 ? 6.485 -4.351 -19.991 1.00 42.59 244 GLY A N 1
ATOM 1800 C CA . GLY A 1 244 ? 7.839 -4.237 -20.518 1.00 42.59 244 GLY A CA 1
ATOM 1801 C C . GLY A 1 244 ? 7.858 -4.458 -22.022 1.00 42.59 244 GLY A C 1
ATOM 1802 O O . GLY A 1 244 ? 7.089 -5.246 -22.564 1.00 42.59 244 GLY A O 1
ATOM 1803 N N . THR A 1 245 ? 8.752 -3.772 -22.724 1.00 38.53 245 THR A N 1
ATOM 1804 C CA . THR A 1 245 ? 9.025 -4.068 -24.134 1.00 38.53 245 THR A CA 1
ATOM 1805 C C . THR A 1 245 ? 10.057 -5.189 -24.181 1.00 38.53 245 THR A C 1
ATOM 1807 O O . THR A 1 245 ? 11.193 -5.008 -23.739 1.00 38.53 245 THR A O 1
ATOM 1810 N N . GLY A 1 246 ? 9.677 -6.364 -24.677 1.00 53.75 246 GLY A N 1
ATOM 1811 C CA . GLY A 1 246 ? 10.553 -7.528 -24.662 1.00 53.75 246 GLY A CA 1
ATOM 1812 C C . GLY A 1 246 ? 10.058 -8.658 -25.551 1.00 53.75 246 GLY A C 1
ATOM 1813 O O . GLY A 1 246 ? 8.869 -8.852 -25.750 1.00 53.75 246 GLY A O 1
ATOM 1814 N N . ASP A 1 247 ? 11.002 -9.413 -26.085 1.00 69.00 247 ASP A N 1
ATOM 1815 C CA . ASP A 1 247 ? 10.819 -10.621 -26.887 1.00 69.00 247 ASP A CA 1
ATOM 1816 C C . ASP A 1 247 ? 11.047 -11.892 -26.055 1.00 69.00 247 ASP A C 1
ATOM 1818 O O . ASP A 1 247 ? 11.079 -12.998 -26.591 1.00 69.00 247 ASP A O 1
ATOM 1822 N N . THR A 1 248 ? 11.259 -11.765 -24.741 1.00 73.81 248 THR A N 1
ATOM 1823 C CA . THR A 1 248 ? 11.449 -12.905 -23.840 1.00 73.81 248 THR A CA 1
ATOM 1824 C C . THR A 1 248 ? 10.882 -12.634 -22.449 1.00 73.81 248 THR A C 1
ATOM 1826 O O . THR A 1 248 ? 11.160 -11.587 -21.866 1.00 73.81 248 THR A O 1
ATOM 1829 N N . VAL A 1 249 ? 10.121 -13.588 -21.908 1.00 77.31 249 VAL A N 1
ATOM 1830 C CA . VAL A 1 249 ? 9.556 -13.569 -20.546 1.00 77.31 249 VAL A CA 1
ATOM 1831 C C . VAL A 1 249 ? 9.861 -14.902 -19.862 1.00 77.31 249 VAL A C 1
ATOM 1833 O O . VAL A 1 249 ? 9.759 -15.942 -20.500 1.00 77.31 249 VAL A O 1
ATOM 1836 N N . GLU A 1 250 ? 10.224 -14.900 -18.578 1.00 78.31 250 GLU A N 1
ATOM 1837 C CA . GLU A 1 250 ? 10.484 -16.127 -17.810 1.00 78.31 250 GLU A CA 1
ATOM 1838 C C . GLU A 1 250 ? 9.512 -16.240 -16.630 1.00 78.31 250 GLU A C 1
ATOM 1840 O O . GLU A 1 250 ? 9.397 -15.311 -15.832 1.00 78.31 250 GLU A O 1
ATOM 1845 N N . ILE A 1 251 ? 8.782 -17.357 -16.540 1.00 71.94 251 ILE A N 1
ATOM 1846 C CA . ILE A 1 251 ? 7.739 -17.590 -15.526 1.00 71.94 251 ILE A CA 1
ATOM 1847 C C . ILE A 1 251 ? 7.850 -19.025 -15.029 1.00 71.94 251 ILE A C 1
ATOM 1849 O O . ILE A 1 251 ? 7.823 -19.951 -15.834 1.00 71.94 251 ILE A O 1
ATOM 1853 N N . ASN A 1 252 ? 7.952 -19.223 -13.711 1.00 68.88 252 ASN A N 1
ATOM 1854 C CA . ASN A 1 252 ? 8.054 -20.553 -13.092 1.00 68.88 252 ASN A CA 1
ATOM 1855 C C . ASN A 1 252 ? 9.154 -21.438 -13.725 1.00 68.88 252 ASN A C 1
ATOM 1857 O O . ASN A 1 252 ? 8.979 -22.645 -13.883 1.00 68.88 252 ASN A O 1
ATOM 1861 N N . GLY A 1 253 ? 10.278 -20.828 -14.125 1.00 70.88 253 GLY A N 1
ATOM 1862 C CA . GLY A 1 253 ? 11.400 -21.509 -14.782 1.00 70.88 253 GLY A CA 1
ATOM 1863 C C . GLY A 1 253 ? 11.155 -21.898 -16.245 1.00 70.88 253 GLY A C 1
ATOM 1864 O O . GLY A 1 253 ? 11.928 -22.673 -16.796 1.00 70.88 253 GLY A O 1
ATOM 1865 N N . VAL A 1 254 ? 10.089 -21.401 -16.874 1.00 80.75 254 VAL A N 1
ATOM 1866 C CA . VAL A 1 254 ? 9.802 -21.579 -18.303 1.00 80.75 254 VAL A CA 1
ATOM 1867 C C . VAL A 1 254 ? 10.106 -20.285 -19.043 1.00 80.75 254 VAL A C 1
ATOM 1869 O O . VAL A 1 254 ? 9.617 -19.219 -18.662 1.00 80.75 254 VAL A O 1
ATOM 1872 N N . ARG A 1 255 ? 10.866 -20.382 -20.135 1.00 83.31 255 ARG A N 1
ATOM 1873 C CA . ARG A 1 255 ? 11.209 -19.250 -21.000 1.00 83.31 255 ARG A CA 1
ATOM 1874 C C . ARG A 1 255 ? 10.230 -19.133 -22.166 1.00 83.31 255 ARG A C 1
ATOM 1876 O O . ARG A 1 255 ? 10.091 -20.056 -22.954 1.00 83.31 255 ARG A O 1
ATOM 1883 N N . PHE A 1 256 ? 9.602 -17.979 -22.324 1.00 87.62 256 PHE A N 1
ATOM 1884 C CA . PHE A 1 256 ? 8.715 -17.644 -23.436 1.00 87.62 256 PHE A CA 1
ATOM 1885 C C . PHE A 1 256 ? 9.441 -16.710 -24.392 1.00 87.62 256 PHE A C 1
ATOM 1887 O O . PHE A 1 256 ? 9.783 -15.603 -23.991 1.00 87.62 256 PHE A O 1
ATOM 1894 N N . LEU A 1 257 ? 9.644 -17.114 -25.643 1.00 86.56 257 LEU A N 1
ATOM 1895 C CA . LEU A 1 257 ? 10.120 -16.242 -26.712 1.00 86.56 257 LEU A CA 1
ATOM 1896 C C . LEU A 1 257 ? 8.907 -15.649 -27.426 1.00 86.56 257 LEU A C 1
ATOM 1898 O O . LEU A 1 257 ? 8.133 -16.361 -28.066 1.00 86.56 257 LEU A O 1
ATOM 1902 N N . LEU A 1 258 ? 8.725 -14.343 -27.291 1.00 87.19 258 LEU A N 1
ATOM 1903 C CA . LEU A 1 258 ? 7.554 -13.614 -27.751 1.00 87.19 258 LEU A CA 1
ATOM 1904 C C . LEU A 1 258 ? 7.880 -12.815 -29.016 1.00 87.19 258 LEU A C 1
ATOM 1906 O O . LEU A 1 258 ? 9.017 -12.373 -29.199 1.00 87.19 258 LEU A O 1
ATOM 1910 N N . PRO A 1 259 ? 6.897 -12.609 -29.905 1.00 77.75 259 PRO A N 1
ATOM 1911 C CA . PRO A 1 259 ? 7.056 -11.679 -31.011 1.00 77.75 259 PRO A CA 1
ATOM 1912 C C . PRO A 1 259 ? 7.320 -10.260 -30.474 1.00 77.75 259 PRO A C 1
ATOM 1914 O O . PRO A 1 259 ? 6.901 -9.936 -29.361 1.00 77.75 259 PRO A O 1
ATOM 1917 N N . PRO A 1 260 ? 7.998 -9.398 -31.250 1.00 66.81 260 PRO A N 1
ATOM 1918 C CA . PRO A 1 260 ? 8.291 -8.037 -30.820 1.00 66.81 260 PRO A CA 1
ATOM 1919 C C . PRO A 1 260 ? 6.995 -7.262 -30.544 1.00 66.81 260 PRO A C 1
ATOM 1921 O O . PRO A 1 260 ? 6.075 -7.261 -31.364 1.00 66.81 260 PRO A O 1
ATOM 1924 N N . GLY A 1 261 ? 6.933 -6.589 -29.396 1.00 61.22 261 GLY A N 1
ATOM 1925 C CA . GLY A 1 261 ? 5.768 -5.816 -28.976 1.00 61.22 261 GLY A CA 1
ATOM 1926 C C . GLY A 1 261 ? 5.844 -5.395 -27.513 1.00 61.22 261 GLY A C 1
ATOM 1927 O O . GLY A 1 261 ? 6.768 -5.772 -26.788 1.00 61.22 261 GLY A O 1
ATOM 1928 N N . GLY A 1 262 ? 4.869 -4.594 -27.086 1.00 60.97 262 GLY A N 1
ATOM 1929 C CA . GLY A 1 262 ? 4.650 -4.335 -25.667 1.00 60.97 262 GLY A CA 1
ATOM 1930 C C . GLY A 1 262 ? 4.108 -5.599 -25.017 1.00 60.97 262 GLY A C 1
ATOM 1931 O O . GLY A 1 262 ? 3.170 -6.191 -25.546 1.00 60.97 262 GLY A O 1
ATOM 1932 N N . VAL A 1 263 ? 4.703 -6.027 -23.910 1.00 71.88 263 VAL A N 1
ATOM 1933 C CA . VAL A 1 263 ? 4.300 -7.227 -23.179 1.00 71.88 263 VAL A CA 1
ATOM 1934 C C . VAL A 1 263 ? 3.800 -6.818 -21.803 1.00 71.88 263 VAL A C 1
ATOM 1936 O O . VAL A 1 263 ? 4.491 -6.113 -21.074 1.00 71.88 263 VAL A O 1
ATOM 1939 N N . SER A 1 264 ? 2.605 -7.270 -21.445 1.00 63.72 264 SER A N 1
ATOM 1940 C CA . SER A 1 264 ? 2.033 -7.156 -20.108 1.00 63.72 264 SER A CA 1
ATOM 1941 C C . SER A 1 264 ? 1.972 -8.535 -19.471 1.00 63.72 264 SER A C 1
ATOM 1943 O O . SER A 1 264 ? 1.657 -9.524 -20.138 1.00 63.72 264 SER A O 1
ATOM 1945 N N . THR A 1 265 ? 2.278 -8.607 -18.180 1.00 73.88 265 THR A N 1
ATOM 1946 C CA . THR A 1 265 ? 2.193 -9.839 -17.394 1.00 73.88 265 THR A CA 1
ATOM 1947 C C . THR A 1 265 ? 1.382 -9.606 -16.129 1.00 73.88 265 THR A C 1
ATOM 1949 O O . THR A 1 265 ? 1.597 -8.634 -15.406 1.00 73.88 265 THR A O 1
ATOM 1952 N N . GLU A 1 266 ? 0.453 -10.514 -15.853 1.00 71.00 266 GLU A N 1
ATOM 1953 C CA . GLU A 1 266 ? -0.420 -10.471 -14.681 1.00 71.00 266 GLU A CA 1
ATOM 1954 C C . GLU A 1 266 ? -0.432 -11.854 -14.026 1.00 71.00 266 GLU A C 1
ATOM 1956 O O . GLU A 1 266 ? -0.585 -12.866 -14.713 1.00 71.00 266 GLU A O 1
ATOM 1961 N N . ALA A 1 267 ? -0.278 -11.916 -12.705 1.00 71.75 267 ALA A N 1
ATOM 1962 C CA . ALA A 1 267 ? -0.369 -13.157 -11.946 1.00 71.75 267 ALA A CA 1
ATOM 1963 C C . ALA A 1 267 ? -1.321 -12.971 -10.760 1.00 71.75 267 ALA A C 1
ATOM 1965 O O . ALA A 1 267 ? -1.058 -12.161 -9.877 1.00 71.75 267 ALA A O 1
ATOM 1966 N N . ALA A 1 268 ? -2.425 -13.716 -10.743 1.00 61.09 268 ALA A N 1
ATOM 1967 C CA . ALA A 1 268 ? -3.416 -13.672 -9.670 1.00 61.09 268 ALA A CA 1
ATOM 1968 C C . ALA A 1 268 ? -4.121 -15.027 -9.537 1.00 61.09 268 ALA A C 1
ATOM 1970 O O . ALA A 1 268 ? -4.453 -15.656 -10.543 1.00 61.09 268 ALA A O 1
ATOM 1971 N N . ASN A 1 269 ? -4.378 -15.470 -8.301 1.00 70.31 269 ASN A N 1
ATOM 1972 C CA . ASN A 1 269 ? -5.147 -16.688 -7.996 1.00 70.31 269 ASN A CA 1
ATOM 1973 C C . ASN A 1 269 ? -4.659 -17.947 -8.745 1.00 70.31 269 ASN A C 1
ATOM 1975 O O . ASN A 1 269 ? -5.462 -18.694 -9.299 1.00 70.31 269 ASN A O 1
ATOM 1979 N N . GLY A 1 270 ? -3.339 -18.152 -8.829 1.00 68.50 270 GLY A N 1
ATOM 1980 C CA . GLY A 1 270 ? -2.741 -19.303 -9.526 1.00 68.50 270 GLY A CA 1
ATOM 1981 C C . GLY A 1 270 ? -2.797 -19.237 -11.058 1.00 68.50 270 GLY A C 1
ATOM 1982 O O . GLY A 1 270 ? -2.367 -20.172 -11.732 1.00 68.50 270 GLY A O 1
ATOM 1983 N N . VAL A 1 271 ? -3.291 -18.132 -11.623 1.00 75.38 271 VAL A N 1
ATOM 1984 C CA . VAL A 1 271 ? -3.328 -17.884 -13.065 1.00 75.38 271 VAL A CA 1
ATOM 1985 C C . VAL A 1 271 ? -2.260 -16.868 -13.433 1.00 75.38 271 VAL A C 1
ATOM 1987 O O . VAL A 1 271 ? -2.220 -15.777 -12.869 1.00 75.38 271 VAL A O 1
ATOM 1990 N N . THR A 1 272 ? -1.446 -17.188 -14.435 1.00 80.25 272 THR A N 1
ATOM 1991 C CA . THR A 1 272 ? -0.527 -16.229 -15.054 1.00 80.25 272 THR A CA 1
ATOM 1992 C C . THR A 1 272 ? -0.979 -15.909 -16.470 1.00 80.25 272 THR A C 1
ATOM 1994 O O . THR A 1 272 ? -1.214 -16.821 -17.261 1.00 80.25 272 THR A O 1
ATOM 1997 N N . ARG A 1 273 ? -1.104 -14.624 -16.808 1.00 84.75 273 ARG A N 1
ATOM 1998 C CA . ARG A 1 273 ? -1.414 -14.138 -18.156 1.00 84.75 273 ARG A CA 1
ATOM 1999 C C . ARG A 1 273 ? -0.247 -13.338 -18.712 1.00 84.75 273 ARG A C 1
ATOM 2001 O O . ARG A 1 273 ? 0.359 -12.546 -17.997 1.00 84.75 273 ARG A O 1
ATOM 2008 N N . ILE A 1 274 ? 0.028 -13.537 -19.994 1.00 85.88 274 ILE A N 1
ATOM 2009 C CA . ILE A 1 274 ? 0.939 -12.722 -20.792 1.00 85.88 274 ILE A CA 1
ATOM 2010 C C . ILE A 1 274 ? 0.124 -12.178 -21.959 1.00 85.88 274 ILE A C 1
ATOM 2012 O O . ILE A 1 274 ? -0.477 -12.953 -22.705 1.00 85.88 274 ILE A O 1
ATOM 2016 N N . GLU A 1 275 ? 0.117 -10.867 -22.134 1.00 81.75 275 GLU A N 1
ATOM 2017 C CA . GLU A 1 275 ? -0.501 -10.214 -23.281 1.00 81.75 275 GLU A CA 1
ATOM 2018 C C . GLU A 1 275 ? 0.562 -9.455 -24.056 1.00 81.75 275 GLU A C 1
ATOM 2020 O O . GLU A 1 275 ? 1.327 -8.687 -23.481 1.00 81.75 275 GLU A O 1
ATOM 2025 N N . VAL A 1 276 ? 0.620 -9.674 -25.365 1.00 81.44 276 VAL A N 1
ATOM 2026 C CA . VAL A 1 276 ? 1.500 -8.927 -26.263 1.00 81.44 276 VAL A CA 1
ATOM 2027 C C . VAL A 1 276 ? 0.647 -7.983 -27.100 1.00 81.44 276 VAL A C 1
ATOM 2029 O O . VAL A 1 276 ? -0.444 -8.343 -27.542 1.00 81.44 276 VAL A O 1
ATOM 2032 N N . SER A 1 277 ? 1.151 -6.781 -27.368 1.00 75.44 277 SER A N 1
ATOM 2033 C CA . SER A 1 277 ? 0.451 -5.710 -28.090 1.00 75.44 277 SER A CA 1
ATOM 2034 C C . SER A 1 277 ? -0.032 -6.100 -29.491 1.00 75.44 277 SER A C 1
ATOM 2036 O O . SER A 1 277 ? -0.904 -5.443 -30.049 1.00 75.44 277 SER A O 1
ATOM 2038 N N . ASN A 1 278 ? 0.507 -7.176 -30.070 1.00 73.81 278 ASN A N 1
ATOM 2039 C CA . ASN A 1 278 ? 0.042 -7.743 -31.335 1.00 73.81 278 ASN A CA 1
ATOM 2040 C C . ASN A 1 278 ?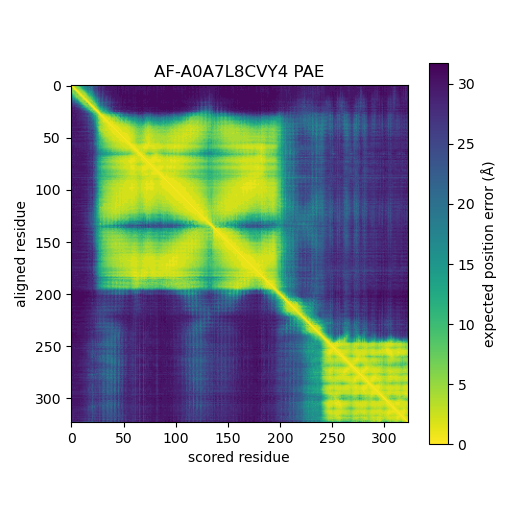 -1.195 -8.660 -31.193 1.00 73.81 278 ASN A C 1
ATOM 2042 O O . ASN A 1 278 ? -1.600 -9.294 -32.165 1.00 73.81 278 ASN A O 1
ATOM 2046 N N . GLY A 1 279 ? -1.781 -8.752 -29.995 1.00 77.00 279 GLY A N 1
ATOM 2047 C CA . GLY A 1 279 ? -2.964 -9.555 -29.691 1.00 77.00 279 GLY A CA 1
ATOM 2048 C C . GLY A 1 279 ? -2.673 -10.990 -29.243 1.00 77.00 279 GLY A C 1
ATOM 2049 O O . GLY A 1 279 ? -3.621 -11.732 -28.975 1.00 77.00 279 GLY A O 1
ATOM 2050 N N . LEU A 1 280 ? -1.401 -11.399 -29.140 1.00 84.62 280 LEU A N 1
ATOM 2051 C CA . LEU A 1 280 ? -1.029 -12.703 -28.588 1.00 84.62 280 LEU A CA 1
ATOM 2052 C C . LEU A 1 280 ? -1.356 -12.749 -27.091 1.00 84.62 280 LEU A C 1
ATOM 2054 O O . LEU A 1 280 ? -0.864 -11.934 -26.312 1.00 84.62 280 LEU A O 1
ATOM 2058 N N . ARG A 1 281 ? -2.152 -13.740 -26.687 1.00 88.50 281 ARG A N 1
ATOM 2059 C CA . ARG A 1 281 ? -2.501 -14.000 -25.286 1.00 88.50 281 ARG A CA 1
ATOM 2060 C C . ARG A 1 281 ? -2.010 -15.373 -24.867 1.00 88.50 281 ARG A C 1
ATOM 2062 O O . ARG A 1 281 ? -2.406 -16.373 -25.464 1.00 88.50 281 ARG A O 1
ATOM 2069 N N . VAL A 1 282 ? -1.207 -15.424 -23.814 1.00 90.75 282 VAL A N 1
ATOM 2070 C CA . VAL A 1 282 ? -0.756 -16.658 -23.166 1.00 90.75 282 VAL A CA 1
ATOM 2071 C C . VAL A 1 282 ? -1.371 -16.723 -21.776 1.00 90.75 282 VAL A C 1
ATOM 2073 O O . VAL A 1 282 ? -1.391 -15.728 -21.058 1.00 90.75 282 VAL A O 1
ATOM 2076 N N . LYS A 1 283 ? -1.885 -17.885 -21.386 1.00 89.38 283 LYS A N 1
ATOM 2077 C CA . LYS A 1 283 ? -2.414 -18.136 -20.047 1.00 89.38 283 LYS A CA 1
ATOM 2078 C C . LYS A 1 283 ? -1.851 -19.452 -19.516 1.00 89.38 283 LYS A C 1
ATOM 2080 O O . LYS A 1 283 ? -1.920 -20.467 -20.203 1.00 89.38 283 LYS A O 1
ATOM 2085 N N . LEU A 1 284 ? -1.329 -19.424 -18.295 1.00 84.44 284 LEU A N 1
ATOM 2086 C CA . LEU A 1 284 ? -0.961 -20.600 -17.513 1.00 84.44 284 LEU A CA 1
ATOM 2087 C C . LEU A 1 284 ? -1.917 -20.726 -16.335 1.00 84.44 284 LEU A C 1
ATOM 2089 O O . LEU A 1 284 ? -2.121 -19.762 -15.599 1.00 84.44 284 LEU A O 1
ATOM 2093 N N . VAL A 1 285 ? -2.516 -21.899 -16.177 1.00 83.56 285 VAL A N 1
ATOM 2094 C CA . VAL A 1 285 ? -3.401 -22.231 -15.055 1.00 83.56 285 VAL A CA 1
ATOM 2095 C C . VAL A 1 285 ? -3.184 -23.695 -14.706 1.00 83.56 285 VAL A C 1
ATOM 2097 O O . VAL A 1 285 ? -3.263 -24.537 -15.592 1.00 83.56 285 VAL A O 1
ATOM 2100 N N . ASP A 1 286 ? -2.827 -23.989 -13.456 1.00 77.56 286 ASP A N 1
ATOM 2101 C CA . ASP A 1 286 ? -2.595 -25.359 -12.967 1.00 77.56 286 ASP A CA 1
ATOM 2102 C C . ASP A 1 286 ? -1.626 -26.190 -13.839 1.00 77.56 286 ASP A C 1
ATOM 2104 O O . ASP A 1 286 ? -1.794 -27.390 -14.043 1.00 77.56 286 ASP A O 1
ATOM 2108 N N . GLY A 1 287 ? -0.602 -25.532 -14.398 1.00 73.69 287 GLY A N 1
ATOM 2109 C CA . GLY A 1 287 ? 0.372 -26.154 -15.303 1.00 73.69 287 GLY A CA 1
ATOM 2110 C C . GLY A 1 287 ? -0.123 -26.367 -16.738 1.00 73.69 287 GLY A C 1
ATOM 2111 O O . GLY A 1 287 ? 0.635 -26.860 -17.567 1.00 73.69 287 GLY A O 1
ATOM 2112 N N . GLU A 1 288 ? -1.353 -25.973 -17.075 1.00 83.81 288 GLU A N 1
ATOM 2113 C CA . GLU A 1 288 ? -1.874 -26.006 -18.441 1.00 83.81 288 GLU A CA 1
ATOM 2114 C C . GLU A 1 288 ? -1.500 -24.741 -19.220 1.00 83.81 288 GLU A C 1
ATOM 2116 O O . GLU A 1 288 ? -1.736 -23.619 -18.764 1.00 83.81 288 GLU A O 1
ATOM 2121 N N . LEU A 1 289 ? -0.960 -24.923 -20.428 1.00 89.12 289 LEU A N 1
ATOM 2122 C CA . LEU A 1 289 ? -0.599 -23.840 -21.338 1.00 89.12 289 LEU A CA 1
ATOM 2123 C C . LEU A 1 289 ? -1.745 -23.542 -22.307 1.00 89.12 289 LEU A C 1
ATOM 2125 O O . LEU A 1 289 ? -2.188 -24.409 -23.061 1.00 89.12 289 LEU A O 1
ATOM 2129 N N . TRP A 1 290 ? -2.167 -22.284 -22.344 1.00 91.12 290 TRP A N 1
ATOM 2130 C CA . TRP A 1 290 ? -3.180 -21.784 -23.262 1.00 91.12 290 TRP A CA 1
ATOM 2131 C C . TRP A 1 290 ? -2.612 -20.637 -24.090 1.00 91.12 290 TRP A C 1
ATOM 2133 O O . TRP A 1 290 ? -2.093 -19.673 -23.536 1.00 91.12 290 TRP A O 1
ATOM 2143 N N . ILE A 1 291 ? -2.737 -20.709 -25.415 1.00 91.81 291 ILE A N 1
ATOM 2144 C CA . ILE A 1 291 ? -2.298 -19.653 -26.337 1.00 91.81 291 ILE A CA 1
ATOM 2145 C C . ILE A 1 291 ? -3.477 -19.285 -27.235 1.00 91.81 291 ILE A C 1
ATOM 2147 O O . ILE A 1 291 ? -4.048 -20.141 -27.912 1.00 91.81 291 ILE A O 1
ATOM 2151 N N . ASN A 1 292 ? -3.879 -18.013 -27.210 1.00 90.62 292 ASN A N 1
ATOM 2152 C CA . ASN A 1 292 ? -5.050 -17.483 -27.916 1.00 90.62 292 ASN A CA 1
ATOM 2153 C C . ASN A 1 292 ? -6.331 -18.309 -27.680 1.00 90.62 292 ASN A C 1
ATOM 2155 O O . ASN A 1 292 ? -7.141 -18.497 -28.585 1.00 90.62 292 ASN A O 1
ATOM 2159 N N . GLY A 1 293 ? -6.508 -18.815 -26.454 1.00 88.25 293 GLY A N 1
ATOM 2160 C CA . GLY A 1 293 ? -7.672 -19.615 -26.055 1.00 88.25 293 GLY A CA 1
ATOM 2161 C C . GLY A 1 293 ? -7.630 -21.087 -26.479 1.00 88.25 293 GLY A C 1
ATOM 2162 O O . GLY A 1 293 ? -8.575 -21.813 -26.192 1.00 88.25 293 GLY A O 1
ATOM 2163 N N . LYS A 1 294 ? -6.550 -21.547 -27.120 1.00 90.81 294 LYS A N 1
ATOM 2164 C CA . LYS A 1 294 ? -6.328 -22.962 -27.448 1.00 90.81 294 LYS A CA 1
ATOM 2165 C C . LYS A 1 294 ? -5.357 -23.595 -26.458 1.00 90.81 294 LYS A C 1
ATOM 2167 O O . LYS A 1 294 ? -4.379 -22.954 -26.077 1.00 90.81 294 LYS A O 1
ATOM 2172 N N . ARG A 1 295 ? -5.619 -24.840 -26.065 1.00 92.50 295 ARG A N 1
ATOM 2173 C CA . ARG A 1 295 ? -4.776 -25.607 -25.142 1.00 92.50 295 ARG A CA 1
ATOM 2174 C C . ARG A 1 295 ? -3.583 -26.206 -25.883 1.00 92.50 295 ARG A C 1
ATOM 2176 O O . ARG A 1 295 ? -3.747 -26.721 -26.981 1.00 92.50 295 ARG A O 1
ATOM 2183 N N . TYR A 1 296 ? -2.405 -26.166 -25.271 1.00 90.56 296 TYR A N 1
ATOM 2184 C CA . TYR A 1 296 ? -1.174 -26.759 -25.792 1.00 90.56 296 TYR A CA 1
ATOM 2185 C C . TYR A 1 296 ? -0.502 -27.642 -24.734 1.00 90.56 296 TYR A C 1
ATOM 2187 O O . TYR A 1 296 ? -0.762 -27.485 -23.536 1.00 90.56 296 TYR A O 1
ATOM 2195 N N . PRO A 1 297 ? 0.378 -28.570 -25.151 1.00 87.00 297 PRO A N 1
ATOM 2196 C CA . PRO A 1 297 ? 1.246 -29.289 -24.228 1.00 87.00 297 PRO A CA 1
ATOM 2197 C C . PRO A 1 297 ? 2.077 -28.320 -23.382 1.00 87.00 297 PRO A C 1
ATOM 2199 O O . PRO A 1 297 ? 2.654 -27.366 -23.905 1.00 87.00 297 PRO A O 1
ATOM 2202 N N . ALA A 1 298 ? 2.142 -28.576 -22.078 1.00 79.38 298 ALA A N 1
ATOM 2203 C CA . ALA A 1 298 ? 2.979 -27.800 -21.178 1.00 79.38 298 ALA A CA 1
ATOM 2204 C C . ALA A 1 298 ? 4.466 -28.149 -21.388 1.00 79.38 298 ALA A C 1
ATOM 2206 O O . ALA A 1 298 ? 4.789 -29.318 -21.626 1.00 79.38 298 ALA A O 1
ATOM 2207 N N . PRO A 1 299 ? 5.373 -27.165 -21.296 1.00 76.38 299 PRO A N 1
ATOM 2208 C CA . PRO A 1 299 ? 6.810 -27.405 -21.346 1.00 76.38 299 PRO A CA 1
ATOM 2209 C C . PRO A 1 299 ? 7.276 -28.147 -20.093 1.00 76.38 299 PRO A C 1
ATOM 2211 O O . PRO A 1 299 ? 6.626 -28.125 -19.044 1.00 76.38 299 PRO A O 1
ATOM 2214 N N . LYS A 1 300 ? 8.447 -28.778 -20.182 1.00 78.06 300 LYS A N 1
ATOM 2215 C CA . LYS A 1 300 ? 9.118 -29.318 -18.992 1.00 78.06 300 LYS A CA 1
ATOM 2216 C C . LYS A 1 300 ? 9.601 -28.170 -18.096 1.00 78.06 300 LYS A C 1
ATOM 2218 O O . LYS A 1 300 ? 9.781 -27.045 -18.555 1.00 78.06 300 LYS A O 1
ATOM 2223 N N . ALA A 1 301 ? 9.848 -28.452 -16.817 1.00 70.31 301 ALA A N 1
ATOM 2224 C CA . ALA A 1 301 ? 10.516 -27.492 -15.936 1.00 70.31 301 ALA A CA 1
ATOM 2225 C C . ALA A 1 301 ? 11.886 -27.107 -16.532 1.00 70.31 301 ALA A C 1
ATOM 2227 O O . ALA A 1 301 ? 12.664 -27.996 -16.884 1.00 70.31 301 ALA A O 1
ATOM 2228 N N . GLY A 1 302 ? 12.164 -25.807 -16.680 1.00 71.44 302 GLY A N 1
ATOM 2229 C CA . GLY A 1 302 ? 13.348 -25.316 -17.404 1.00 71.44 302 GLY A CA 1
ATOM 2230 C C . GLY A 1 302 ? 13.180 -25.215 -18.927 1.00 71.44 302 GLY A C 1
ATOM 2231 O O . GLY A 1 302 ? 14.153 -24.932 -19.622 1.00 71.44 302 GLY A O 1
ATOM 2232 N N . GLY A 1 303 ? 11.987 -25.507 -19.451 1.00 81.25 303 GLY A N 1
ATOM 2233 C CA . GLY A 1 303 ? 11.697 -25.568 -20.881 1.00 81.25 303 GLY A CA 1
ATOM 2234 C C . GLY A 1 303 ? 11.479 -24.209 -21.545 1.00 81.25 303 GLY A C 1
ATOM 2235 O O . GLY A 1 303 ? 11.378 -23.167 -20.893 1.00 81.25 303 GLY A O 1
ATOM 2236 N N . GLU A 1 304 ? 11.383 -24.234 -22.872 1.00 88.12 304 GLU A N 1
ATOM 2237 C CA . GLU A 1 304 ? 11.226 -23.043 -23.711 1.00 88.12 304 GLU A CA 1
ATOM 2238 C C . GLU A 1 304 ? 9.967 -23.132 -24.581 1.00 88.12 304 GLU A C 1
ATOM 2240 O O . GLU A 1 304 ? 9.666 -24.170 -25.167 1.00 88.12 304 GLU A O 1
ATOM 2245 N N . ILE A 1 305 ? 9.238 -22.025 -24.703 1.00 89.62 305 ILE A N 1
ATOM 2246 C CA . ILE A 1 305 ? 8.101 -21.870 -25.607 1.00 89.62 305 ILE A CA 1
ATOM 2247 C C . ILE A 1 305 ? 8.422 -20.751 -26.596 1.00 89.62 305 ILE A C 1
ATOM 2249 O O . ILE A 1 305 ? 8.549 -19.597 -26.198 1.00 89.62 305 ILE A O 1
ATOM 2253 N N . ASP A 1 306 ? 8.512 -21.066 -27.888 1.00 89.56 306 ASP A N 1
ATOM 2254 C CA . ASP A 1 306 ? 8.762 -20.082 -28.948 1.00 89.56 306 ASP A CA 1
ATOM 2255 C C . ASP A 1 306 ? 7.472 -19.739 -29.698 1.00 89.56 306 ASP A C 1
ATOM 2257 O O . ASP A 1 306 ? 6.882 -20.588 -30.374 1.00 89.56 306 ASP A O 1
ATOM 2261 N N . LEU A 1 307 ? 7.058 -18.477 -29.562 1.00 91.00 307 LEU A N 1
ATOM 2262 C CA . LEU A 1 307 ? 5.862 -17.862 -30.144 1.00 91.00 307 LEU A CA 1
ATOM 2263 C C . LEU A 1 307 ? 6.211 -16.718 -31.108 1.00 91.00 307 LEU A C 1
ATOM 2265 O O . LEU A 1 307 ? 5.324 -15.991 -31.554 1.00 91.00 307 LEU A O 1
ATOM 2269 N N . ARG A 1 308 ? 7.496 -16.525 -31.439 1.00 85.75 308 ARG A N 1
ATOM 2270 C CA . ARG A 1 308 ? 7.949 -15.424 -32.312 1.00 85.75 308 ARG A CA 1
ATOM 2271 C C . ARG A 1 308 ? 7.398 -15.526 -33.727 1.00 85.75 308 ARG A C 1
ATOM 2273 O O . ARG A 1 308 ? 7.292 -14.523 -34.426 1.00 85.75 308 ARG A O 1
ATOM 2280 N N . THR A 1 309 ? 7.101 -16.748 -34.161 1.00 84.12 309 THR A N 1
ATOM 2281 C CA . THR A 1 309 ? 6.541 -17.017 -35.483 1.00 84.12 309 THR A CA 1
ATOM 2282 C C . THR A 1 309 ? 5.014 -17.026 -35.382 1.00 84.12 309 THR A C 1
ATOM 2284 O O . THR A 1 309 ? 4.480 -17.845 -34.632 1.00 84.12 309 THR A O 1
ATOM 2287 N N . PRO A 1 310 ? 4.300 -16.163 -36.129 1.00 79.00 310 PRO A N 1
ATOM 2288 C CA . PRO A 1 310 ? 2.842 -16.174 -36.157 1.00 79.00 310 PRO A CA 1
ATOM 2289 C C . PRO A 1 310 ? 2.294 -17.572 -36.457 1.00 79.00 310 PRO A C 1
ATOM 2291 O O . PRO A 1 310 ? 2.861 -18.311 -37.265 1.00 79.00 310 PRO A O 1
ATOM 2294 N N . ASP A 1 311 ? 1.215 -17.939 -35.768 1.00 81.44 311 ASP A N 1
ATOM 2295 C CA . ASP A 1 311 ? 0.500 -19.214 -35.923 1.00 81.44 311 ASP A CA 1
ATOM 2296 C C . ASP A 1 311 ? 1.331 -20.488 -35.689 1.00 81.44 311 ASP A C 1
ATOM 2298 O O . ASP A 1 311 ? 0.852 -21.597 -35.918 1.00 81.44 311 ASP A O 1
ATOM 2302 N N . THR A 1 312 ? 2.561 -20.357 -35.189 1.00 87.56 312 THR A N 1
ATOM 2303 C CA . THR A 1 312 ? 3.435 -21.483 -34.868 1.00 87.56 312 THR A CA 1
ATOM 2304 C C . THR A 1 312 ? 3.748 -21.469 -33.384 1.00 87.56 312 THR A C 1
ATOM 2306 O O . THR A 1 312 ? 4.307 -20.507 -32.867 1.00 87.56 312 THR A O 1
ATOM 2309 N N . VAL A 1 313 ? 3.436 -22.570 -32.705 1.00 90.44 313 VAL A N 1
ATOM 2310 C CA . VAL A 1 313 ? 3.827 -22.787 -31.312 1.00 90.44 313 VAL A CA 1
ATOM 2311 C C . VAL A 1 313 ? 4.913 -23.845 -31.291 1.00 90.44 313 VAL A C 1
ATOM 2313 O O . VAL A 1 313 ? 4.692 -24.964 -31.759 1.00 90.44 313 VAL A O 1
ATOM 2316 N N . LYS A 1 314 ? 6.088 -23.507 -30.753 1.00 89.25 314 LYS A N 1
ATOM 2317 C CA . LYS A 1 314 ? 7.110 -24.509 -30.445 1.00 89.25 314 LYS A CA 1
ATOM 2318 C C . LYS A 1 314 ? 7.245 -24.669 -28.945 1.00 89.25 314 LYS A C 1
ATOM 2320 O O . LYS A 1 314 ? 7.374 -23.674 -28.243 1.00 89.25 314 LYS A O 1
ATOM 2325 N N . VAL A 1 315 ? 7.261 -25.910 -28.483 1.00 89.19 315 VAL A N 1
ATOM 2326 C CA . VAL A 1 315 ? 7.547 -26.275 -27.094 1.00 89.19 315 VAL A CA 1
ATOM 2327 C C . VAL A 1 315 ? 8.821 -27.106 -27.108 1.00 89.19 315 VAL A C 1
ATOM 2329 O O . VAL A 1 315 ? 8.904 -28.097 -27.834 1.00 89.19 315 VAL A O 1
ATOM 2332 N N . ASP A 1 316 ? 9.839 -26.658 -26.378 1.00 85.75 316 ASP A N 1
ATOM 2333 C CA . ASP A 1 316 ? 11.174 -27.259 -26.317 1.00 85.75 316 ASP A CA 1
ATOM 2334 C C . ASP A 1 316 ? 11.785 -27.497 -27.716 1.00 85.75 316 ASP A C 1
ATOM 2336 O O . ASP A 1 316 ? 12.382 -28.533 -28.010 1.00 85.75 316 ASP A O 1
ATOM 2340 N N . GLY A 1 317 ? 11.587 -26.529 -28.620 1.00 83.94 317 GLY A N 1
ATOM 2341 C CA . GLY A 1 317 ? 12.080 -26.563 -30.002 1.00 83.94 317 GLY A CA 1
ATOM 2342 C C . GLY A 1 317 ? 11.236 -27.381 -30.989 1.00 83.94 317 GLY A C 1
ATOM 2343 O O . GLY A 1 317 ? 11.508 -27.342 -32.191 1.00 83.94 317 GLY A O 1
ATOM 2344 N N . VAL A 1 318 ? 10.188 -28.071 -30.530 1.00 88.00 318 VAL A N 1
ATOM 2345 C CA . VAL A 1 318 ? 9.309 -28.901 -31.369 1.00 88.00 318 VAL A CA 1
ATOM 2346 C C . VAL A 1 318 ? 8.021 -28.152 -31.692 1.00 88.00 318 VAL A C 1
ATOM 2348 O O . VAL A 1 318 ? 7.356 -27.654 -30.790 1.00 88.00 318 VAL A O 1
ATOM 2351 N N . VAL A 1 319 ? 7.640 -28.090 -32.973 1.00 89.75 319 VAL A N 1
ATOM 2352 C CA . VAL A 1 319 ? 6.344 -27.523 -33.386 1.00 89.75 319 VAL A CA 1
ATOM 2353 C C . VAL A 1 319 ? 5.220 -28.416 -32.868 1.00 89.75 319 VAL A C 1
ATOM 2355 O O . VAL A 1 319 ? 5.170 -29.604 -33.188 1.00 89.75 319 VAL A O 1
ATOM 2358 N N . VAL A 1 320 ? 4.312 -27.835 -32.091 1.00 89.44 320 VAL A N 1
ATOM 2359 C CA . VAL A 1 320 ? 3.169 -28.531 -31.498 1.00 89.44 320 VAL A CA 1
ATOM 2360 C C . VAL A 1 320 ? 1.859 -27.946 -32.010 1.00 89.44 320 VAL A C 1
ATOM 2362 O O . VAL A 1 320 ? 1.770 -26.773 -32.369 1.00 89.44 320 VAL A O 1
ATOM 2365 N N . SER A 1 321 ? 0.827 -28.783 -32.053 1.00 88.12 321 SER A N 1
ATOM 2366 C CA . SER A 1 321 ? -0.543 -28.363 -32.356 1.00 88.12 321 SER A CA 1
ATOM 2367 C C . SER A 1 321 ? -1.359 -28.263 -31.073 1.00 88.12 321 SER A C 1
ATOM 2369 O O . SER A 1 321 ? -1.007 -28.874 -30.063 1.00 88.12 321 SER A O 1
ATOM 2371 N N . ALA A 1 322 ? -2.441 -27.488 -31.128 1.00 87.25 322 ALA A N 1
ATOM 2372 C CA . ALA A 1 322 ? -3.393 -27.422 -30.032 1.00 87.25 322 ALA A CA 1
ATOM 2373 C C . ALA A 1 322 ? -4.045 -28.793 -29.788 1.00 87.25 322 ALA A C 1
ATOM 2375 O O . ALA A 1 322 ? -4.300 -29.527 -30.748 1.00 87.25 322 ALA A O 1
ATOM 2376 N N . THR A 1 323 ? -4.305 -29.102 -28.519 1.00 78.12 323 THR A N 1
ATOM 2377 C CA . THR A 1 323 ? -5.001 -30.316 -28.069 1.00 78.12 323 THR A CA 1
ATOM 2378 C C . THR A 1 323 ? -6.506 -30.101 -28.019 1.00 78.12 323 THR A C 1
ATOM 2380 O O . THR A 1 323 ? -6.930 -28.991 -27.615 1.00 78.12 323 THR A O 1
#

Mean predicted aligned error: 18.6 Å

Sequence (323 aa):
MNIRPARLVLPLICLSWLAACTNPASNSHDAVTDGLSHASEQIRGASDKVREELAHGNISLSSDDANAPDAAITPQGELLIDGHKVATDATQQALLMDYRTQLAGIAQAGANIGLQGADLAMKAMGEAVKGVFNGASEDDIKRAVEAQASGIEQEARKLCDRLPALLSAQQKLAAALPEFRPYASMEQSEIDDCHNNGFFDADRGQTRSEARDQMRNATRTGIRDGIRGSIQRVAQAAGIASAGTGDTVEINGVRFLLPPGGVSTEAANGVTRIEVSNGLRVKLVDGELWINGKRYPAPKAGGEIDLRTPDTVKVDGVVVSAT

Radius of gyration: 27.79 Å; Cα contacts (8 Å, |Δi|>4): 356; chains: 1; bounding box: 55×59×97 Å